Protein AF-A0A937VIY2-F1 (afdb_monomer)

Radius of gyration: 18.66 Å; Cα contacts (8 Å, |Δi|>4): 281; chains: 1; bounding box: 45×35×49 Å

Structure (mmCIF, N/CA/C/O backbone):
data_AF-A0A937VIY2-F1
#
_entry.id   AF-A0A937VIY2-F1
#
loop_
_atom_site.group_PDB
_atom_site.id
_atom_site.type_symbol
_atom_site.label_atom_id
_atom_site.label_alt_id
_atom_site.label_comp_id
_atom_site.label_asym_id
_atom_site.label_entity_id
_atom_site.label_seq_id
_atom_site.pdbx_PDB_ins_code
_atom_site.Cartn_x
_atom_site.Cartn_y
_atom_site.Cartn_z
_atom_site.occupancy
_atom_site.B_iso_or_equiv
_atom_site.auth_seq_id
_atom_site.auth_comp_id
_atom_site.auth_asym_id
_atom_site.auth_atom_id
_atom_site.pdbx_PDB_model_num
ATOM 1 N N . MET A 1 1 ? -5.097 -0.323 -3.235 1.00 79.31 1 MET A N 1
ATOM 2 C CA . MET A 1 1 ? -4.409 -1.634 -3.201 1.00 79.31 1 MET A CA 1
ATOM 3 C C . MET A 1 1 ? -5.292 -2.682 -2.515 1.00 79.31 1 MET A C 1
ATOM 5 O O . MET A 1 1 ? -5.047 -2.992 -1.357 1.00 79.31 1 MET A O 1
ATOM 9 N N . PRO A 1 2 ? -6.338 -3.208 -3.173 1.00 90.25 2 PRO A N 1
ATOM 10 C CA . PRO A 1 2 ? -7.219 -4.195 -2.539 1.00 90.25 2 PRO A CA 1
ATOM 11 C C . PRO A 1 2 ? -6.562 -5.571 -2.352 1.00 90.25 2 PRO A C 1
ATOM 13 O O . PRO A 1 2 ? -6.608 -6.122 -1.260 1.00 90.25 2 PRO A O 1
ATOM 16 N N . ALA A 1 3 ? -5.909 -6.107 -3.390 1.00 94.31 3 ALA A N 1
ATOM 17 C CA . ALA A 1 3 ? -5.419 -7.490 -3.393 1.00 94.31 3 ALA A CA 1
ATOM 18 C C . ALA A 1 3 ? -4.377 -7.810 -2.296 1.00 94.31 3 ALA A C 1
ATOM 20 O O . ALA A 1 3 ? -4.552 -8.818 -1.616 1.00 94.31 3 ALA A O 1
ATOM 21 N N . PRO A 1 4 ? -3.362 -6.964 -2.018 1.00 94.06 4 PRO A N 1
ATOM 22 C CA . PRO A 1 4 ? -2.421 -7.238 -0.926 1.00 94.06 4 PRO A CA 1
ATOM 23 C C . PRO A 1 4 ? -3.061 -7.190 0.467 1.00 94.06 4 PRO A C 1
ATOM 25 O O . PRO A 1 4 ? -2.662 -7.943 1.347 1.00 94.06 4 PRO A O 1
ATOM 28 N N . LEU A 1 5 ? -4.069 -6.332 0.671 1.00 95.06 5 LEU A N 1
ATOM 29 C CA . LEU A 1 5 ? -4.807 -6.277 1.938 1.00 95.06 5 LEU A CA 1
ATOM 30 C C . LEU A 1 5 ? -5.651 -7.539 2.147 1.00 95.06 5 LEU A C 1
ATOM 32 O O . LEU A 1 5 ? -5.706 -8.043 3.263 1.00 95.06 5 LEU A O 1
ATOM 36 N N . ARG A 1 6 ? -6.262 -8.071 1.079 1.00 95.25 6 ARG A N 1
ATOM 37 C CA . ARG A 1 6 ? -6.948 -9.373 1.114 1.00 95.25 6 ARG A CA 1
ATOM 38 C C . ARG A 1 6 ? -5.987 -10.489 1.485 1.00 95.25 6 ARG A C 1
ATOM 40 O O . ARG A 1 6 ? -6.233 -11.173 2.462 1.00 95.25 6 ARG A O 1
ATOM 47 N N . ALA A 1 7 ? -4.852 -10.584 0.791 1.00 94.88 7 ALA A N 1
ATOM 48 C CA . ALA A 1 7 ? -3.843 -11.602 1.071 1.00 94.88 7 ALA A CA 1
ATOM 49 C C . ALA A 1 7 ? -3.345 -11.556 2.527 1.00 94.88 7 ALA A C 1
ATOM 51 O O . ALA A 1 7 ? -3.158 -12.600 3.145 1.00 94.88 7 ALA A O 1
ATOM 52 N N . LEU A 1 8 ? -3.172 -10.355 3.091 1.00 94.12 8 LEU A N 1
ATOM 53 C CA . LEU A 1 8 ? -2.789 -10.185 4.494 1.00 94.12 8 LEU A CA 1
ATOM 54 C C . LEU A 1 8 ? -3.865 -10.707 5.462 1.00 94.12 8 LEU A C 1
ATOM 56 O O . LEU A 1 8 ? -3.535 -11.375 6.438 1.00 94.12 8 LEU A O 1
ATOM 60 N N . LEU A 1 9 ? -5.140 -10.409 5.196 1.00 94.75 9 LEU A N 1
ATOM 61 C CA . LEU A 1 9 ? -6.265 -10.868 6.017 1.00 94.75 9 LEU A CA 1
ATOM 62 C C . LEU A 1 9 ? -6.511 -12.374 5.866 1.00 94.75 9 LEU A C 1
ATOM 64 O O . LEU A 1 9 ? -6.720 -13.056 6.865 1.00 94.75 9 LEU A O 1
ATOM 68 N N . ASP A 1 10 ? -6.436 -12.891 4.639 1.00 94.69 10 ASP A N 1
ATOM 69 C CA . ASP A 1 10 ? -6.619 -14.309 4.314 1.00 94.69 10 ASP A CA 1
ATOM 70 C C . ASP A 1 10 ? -5.536 -15.182 4.968 1.00 94.69 10 ASP A C 1
ATOM 72 O O . ASP A 1 10 ? -5.812 -16.318 5.357 1.00 94.69 10 ASP A O 1
ATOM 76 N N . ALA A 1 11 ? -4.316 -14.656 5.131 1.00 93.19 11 ALA A N 1
ATOM 77 C CA . ALA A 1 11 ? -3.242 -15.348 5.841 1.00 93.19 11 ALA A CA 1
ATOM 78 C C . ALA A 1 11 ? -3.562 -15.559 7.333 1.00 93.19 11 ALA A C 1
ATOM 80 O O . ALA A 1 11 ? -3.148 -16.563 7.912 1.00 93.19 11 ALA A O 1
ATOM 81 N N . GLY A 1 12 ? -4.299 -14.635 7.964 1.00 91.44 12 GLY A N 1
ATOM 82 C CA . GLY A 1 12 ? -4.740 -14.757 9.359 1.00 91.44 12 GLY A CA 1
ATOM 83 C C . GLY A 1 12 ? -3.615 -14.752 10.404 1.00 91.44 12 GLY A C 1
ATOM 84 O O . GLY A 1 12 ? -3.829 -15.175 11.538 1.00 91.44 12 GLY A O 1
ATOM 85 N N . GLU A 1 13 ? -2.411 -14.305 10.039 1.00 91.88 13 GLU A N 1
ATOM 86 C CA . GLU A 1 13 ? -1.226 -14.344 10.907 1.00 91.88 13 GLU A CA 1
ATOM 87 C C . GLU A 1 13 ? -1.084 -13.095 11.794 1.00 91.88 13 GLU A C 1
ATOM 89 O O . GLU A 1 13 ? -0.423 -13.152 12.832 1.00 91.88 13 GLU A O 1
ATOM 94 N N . THR A 1 14 ? -1.709 -11.979 11.404 1.00 85.00 14 THR A N 1
ATOM 95 C CA . THR A 1 14 ? -1.604 -10.686 12.097 1.00 85.00 14 THR A CA 1
ATOM 96 C C . THR A 1 14 ? -2.948 -10.316 12.734 1.00 85.00 14 THR A C 1
ATOM 98 O O . THR A 1 14 ? -3.953 -10.251 12.021 1.00 85.00 14 THR A O 1
ATOM 101 N N . PRO A 1 15 ? -3.006 -10.038 14.051 1.00 85.38 15 PRO A N 1
ATOM 102 C CA . PRO A 1 15 ? -4.234 -9.595 14.703 1.00 85.38 15 PRO A CA 1
ATOM 103 C C . PRO A 1 15 ? -4.531 -8.140 14.313 1.00 85.38 15 PRO A C 1
ATOM 105 O O . PRO A 1 15 ? -3.934 -7.208 14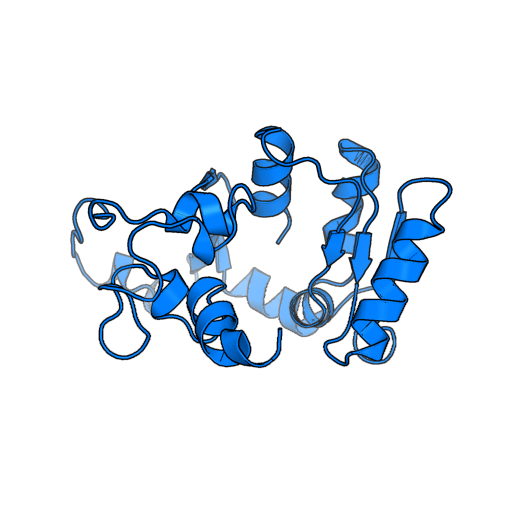.850 1.00 85.38 15 PRO A O 1
ATOM 108 N N . LEU A 1 16 ? -5.425 -7.947 13.342 1.00 90.81 16 LEU A N 1
ATOM 109 C CA . LEU A 1 16 ? -5.811 -6.634 12.825 1.00 90.81 16 LEU A CA 1
ATOM 110 C C . LEU A 1 16 ? -7.280 -6.342 13.135 1.00 90.81 16 LEU A C 1
ATOM 112 O O . LEU A 1 16 ? -8.172 -6.998 12.606 1.00 90.81 16 LEU A O 1
ATOM 116 N N . ASP A 1 17 ? -7.522 -5.303 13.933 1.00 91.50 17 ASP A N 1
ATOM 117 C CA . ASP A 1 17 ? -8.876 -4.825 14.248 1.00 91.50 17 ASP A CA 1
ATOM 118 C C . ASP A 1 17 ? -9.366 -3.730 13.278 1.00 91.50 17 ASP A C 1
ATOM 120 O O . ASP A 1 17 ? -10.552 -3.401 13.226 1.00 91.50 17 ASP A O 1
ATOM 124 N N . GLY A 1 18 ? -8.458 -3.144 12.493 1.00 95.88 18 GLY A N 1
ATOM 125 C CA . GLY A 1 18 ? -8.771 -2.059 11.569 1.00 95.88 18 GLY A CA 1
ATOM 126 C C . GLY A 1 18 ? -7.558 -1.564 10.789 1.00 95.88 18 GLY A C 1
ATOM 127 O O . GLY A 1 18 ? -6.414 -1.852 11.138 1.00 95.88 18 GLY A O 1
ATOM 128 N N . PHE A 1 19 ? -7.811 -0.785 9.737 1.00 97.44 19 PHE A N 1
ATOM 129 C CA . PHE A 1 19 ? -6.766 -0.224 8.878 1.00 97.44 19 PHE A CA 1
ATOM 130 C C . PHE A 1 19 ? -6.732 1.302 8.903 1.00 97.44 19 PHE A C 1
ATOM 132 O O . PHE A 1 19 ? -7.742 1.968 8.671 1.00 97.44 19 PHE A O 1
ATOM 139 N N . ILE A 1 20 ? -5.532 1.867 9.045 1.00 98.00 20 ILE A N 1
ATOM 140 C CA . ILE A 1 20 ? -5.263 3.221 8.553 1.00 98.00 20 ILE A CA 1
ATOM 141 C C . ILE A 1 20 ? -4.979 3.101 7.056 1.00 98.00 20 ILE A C 1
ATOM 143 O O . ILE A 1 20 ? -3.977 2.520 6.639 1.00 98.00 20 ILE A O 1
ATOM 147 N N . LEU A 1 21 ? -5.897 3.607 6.241 1.00 97.88 21 LEU A N 1
ATOM 148 C CA . LEU A 1 21 ? -5.850 3.465 4.793 1.00 97.88 21 LEU A CA 1
ATOM 149 C C . LEU A 1 21 ? -4.988 4.569 4.158 1.00 97.88 21 LEU A C 1
ATOM 151 O O . LEU A 1 21 ? -5.038 5.726 4.589 1.00 97.88 21 LEU A O 1
ATOM 155 N N . PRO A 1 22 ? -4.222 4.244 3.101 1.00 96.94 22 PRO A N 1
ATOM 156 C CA . PRO A 1 22 ? -3.228 5.145 2.528 1.00 96.94 22 PRO A CA 1
ATOM 157 C C . PRO A 1 22 ? -3.866 6.370 1.863 1.00 96.94 22 PRO A C 1
ATOM 159 O O . PRO A 1 22 ? -4.576 6.248 0.858 1.00 96.94 22 PRO A O 1
ATOM 162 N N . GLY A 1 23 ? -3.547 7.562 2.371 1.00 97.56 23 GLY A N 1
ATOM 163 C CA . GLY A 1 23 ? -4.071 8.833 1.868 1.00 97.56 23 GLY A CA 1
ATOM 164 C C . GLY A 1 23 ? -3.803 9.062 0.383 1.00 97.56 23 GLY A C 1
ATOM 165 O O . GLY A 1 23 ? -4.743 9.219 -0.391 1.00 97.56 23 GLY A O 1
ATOM 166 N N . HIS A 1 24 ? -2.538 9.029 -0.050 1.00 97.38 24 HIS A N 1
ATOM 167 C CA . HIS A 1 24 ? -2.177 9.304 -1.450 1.00 97.38 24 HIS A CA 1
ATOM 168 C C . HIS A 1 24 ? -2.746 8.290 -2.448 1.00 97.38 24 HIS A C 1
ATOM 170 O O . HIS A 1 24 ? -3.189 8.682 -3.524 1.00 97.38 24 HIS A O 1
ATOM 176 N N . VAL A 1 25 ? -2.813 7.004 -2.092 1.00 96.94 25 VAL A N 1
ATOM 177 C CA . VAL A 1 25 ? -3.497 6.006 -2.932 1.00 96.94 25 VAL A CA 1
ATOM 178 C C . VAL A 1 25 ? -4.982 6.355 -3.044 1.00 96.94 25 VAL A C 1
ATOM 180 O O . VAL A 1 25 ? -5.533 6.353 -4.142 1.00 96.94 25 VAL A O 1
ATOM 183 N N . SER A 1 26 ? -5.610 6.737 -1.930 1.00 97.69 26 SER A N 1
ATOM 184 C CA . SER A 1 26 ? -7.028 7.108 -1.882 1.00 97.69 26 SER A CA 1
ATOM 185 C C . SER A 1 26 ? -7.342 8.399 -2.641 1.00 97.69 26 SER A C 1
ATOM 187 O O . SER A 1 26 ? -8.449 8.531 -3.153 1.00 97.69 26 SER A O 1
ATOM 189 N N . VAL A 1 27 ? -6.390 9.327 -2.801 1.00 98.12 27 VAL A N 1
ATOM 190 C CA . VAL A 1 27 ? -6.554 10.488 -3.702 1.00 98.12 27 VAL A CA 1
ATOM 191 C C . VAL A 1 27 ? -6.838 10.021 -5.133 1.00 98.12 27 VAL A C 1
ATOM 193 O O . VAL A 1 27 ? -7.657 10.618 -5.832 1.00 98.12 27 VAL A O 1
ATOM 196 N N . ILE A 1 28 ? -6.206 8.926 -5.564 1.00 97.75 28 ILE A N 1
ATOM 197 C CA . ILE A 1 28 ? -6.398 8.357 -6.900 1.00 97.75 28 ILE A CA 1
ATOM 198 C C . ILE A 1 28 ? -7.632 7.457 -6.942 1.00 97.75 28 ILE A C 1
ATOM 200 O O . ILE A 1 28 ? -8.504 7.643 -7.792 1.00 97.75 28 ILE A O 1
ATOM 204 N N . THR A 1 29 ? -7.727 6.491 -6.029 1.00 96.31 29 THR A N 1
ATOM 205 C CA . THR A 1 29 ? -8.734 5.423 -6.097 1.00 96.31 29 THR A CA 1
ATOM 206 C C . THR A 1 29 ? -10.077 5.794 -5.479 1.00 96.31 29 THR A C 1
ATOM 208 O O . THR A 1 29 ? -11.082 5.164 -5.792 1.00 96.31 29 THR A O 1
ATOM 211 N N . GLY A 1 30 ? -10.102 6.796 -4.602 1.00 96.88 30 GLY A N 1
ATOM 212 C CA . GLY A 1 30 ? -11.209 7.050 -3.686 1.00 96.88 30 GLY A CA 1
ATOM 213 C C . GLY A 1 30 ? -11.242 6.051 -2.517 1.00 96.88 30 GLY A C 1
ATOM 214 O O . GLY A 1 30 ? -10.578 5.007 -2.571 1.00 96.88 30 GLY A O 1
ATOM 215 N N . PRO A 1 31 ? -12.012 6.356 -1.455 1.00 96.06 31 PRO A N 1
ATOM 216 C CA . PRO A 1 31 ? -12.208 5.469 -0.307 1.00 96.06 31 PRO A CA 1
ATOM 217 C C . PRO A 1 31 ? -12.992 4.197 -0.663 1.00 96.06 31 PRO A C 1
ATOM 219 O O . PRO A 1 31 ? -12.763 3.150 -0.065 1.00 96.06 31 PRO A O 1
ATOM 222 N N . GLU A 1 32 ? -13.875 4.253 -1.667 1.00 94.44 32 GLU A N 1
ATOM 223 C CA . GLU A 1 32 ? -14.723 3.120 -2.076 1.00 94.44 32 GLU A CA 1
ATOM 224 C C . GLU A 1 32 ? -13.918 1.896 -2.540 1.00 94.44 32 GLU A C 1
ATOM 226 O O . GLU A 1 32 ? -14.390 0.765 -2.440 1.00 94.44 32 GLU A O 1
ATOM 231 N N . ALA A 1 33 ? -12.668 2.095 -2.975 1.00 95.00 33 ALA A N 1
ATOM 232 C CA . ALA A 1 33 ? -11.754 1.009 -3.324 1.00 95.00 33 ALA A CA 1
ATOM 233 C C . ALA A 1 33 ? -11.465 0.050 -2.151 1.00 95.00 33 ALA A C 1
ATOM 235 O O . ALA A 1 33 ? -10.951 -1.047 -2.371 1.00 95.00 33 ALA A O 1
ATOM 236 N N . PHE A 1 34 ? -11.785 0.454 -0.919 1.00 97.19 34 PHE A N 1
ATOM 237 C CA . PHE A 1 34 ? -11.586 -0.323 0.302 1.00 97.19 34 PHE A CA 1
ATOM 238 C C . PHE A 1 34 ? -12.892 -0.853 0.911 1.00 97.19 34 PHE A C 1
ATOM 240 O O . PHE A 1 34 ? -12.846 -1.514 1.944 1.00 97.19 34 PHE A O 1
ATOM 247 N N . SER A 1 35 ? -14.050 -0.636 0.273 1.00 96.44 35 SER A N 1
ATOM 248 C CA . SER A 1 35 ? -15.364 -1.074 0.785 1.00 96.44 35 SER A CA 1
ATOM 249 C C . SER A 1 35 ? -15.495 -2.589 0.974 1.00 96.44 35 SER A C 1
ATOM 251 O O . SER A 1 35 ? -16.383 -3.045 1.690 1.00 96.44 35 SER A O 1
ATOM 253 N N . PHE A 1 36 ? -14.600 -3.374 0.372 1.00 97.06 36 PHE A N 1
ATOM 254 C CA . PHE A 1 36 ? -14.528 -4.815 0.590 1.00 97.06 36 PHE A CA 1
ATOM 255 C C . PHE A 1 36 ? -14.114 -5.197 2.019 1.00 97.06 36 PHE A C 1
ATOM 257 O O . PHE A 1 36 ? -14.499 -6.261 2.487 1.00 97.06 36 PHE A O 1
ATOM 264 N N . LEU A 1 37 ? -13.355 -4.350 2.727 1.00 97.44 37 LEU A N 1
ATOM 265 C CA . LEU A 1 37 ? -12.889 -4.648 4.086 1.00 97.44 37 LEU A CA 1
ATOM 266 C C . LEU A 1 37 ? -14.063 -4.889 5.052 1.00 97.44 37 LEU A C 1
ATOM 268 O O . LEU A 1 37 ? -14.132 -5.974 5.633 1.00 97.44 37 LEU A O 1
ATOM 272 N N . PRO A 1 38 ? -15.040 -3.970 5.191 1.00 97.44 38 PRO A N 1
ATOM 273 C CA . PRO A 1 38 ? -16.197 -4.236 6.037 1.00 97.44 38 PRO A CA 1
ATOM 274 C C . PRO A 1 38 ? -17.137 -5.283 5.428 1.00 97.44 38 PRO A C 1
ATOM 276 O O . PRO A 1 38 ? -17.704 -6.079 6.169 1.00 97.44 38 PRO A O 1
ATOM 279 N N . ALA A 1 39 ? -17.304 -5.300 4.100 1.00 97.25 39 ALA A N 1
ATOM 280 C CA . ALA A 1 39 ? -18.276 -6.168 3.437 1.00 97.25 39 ALA A CA 1
ATOM 281 C C . ALA A 1 39 ? -17.896 -7.656 3.471 1.00 97.25 39 ALA A C 1
ATOM 283 O O . ALA A 1 39 ? -18.778 -8.506 3.566 1.00 97.25 39 ALA A O 1
ATOM 284 N N . GLU A 1 40 ? -16.604 -7.965 3.378 1.00 97.12 40 GLU A N 1
ATOM 285 C CA . GLU A 1 40 ? -16.112 -9.336 3.216 1.00 97.12 40 GLU A CA 1
ATOM 286 C C . GLU A 1 40 ? -15.363 -9.838 4.451 1.00 97.12 40 GLU A C 1
ATOM 288 O O . GLU A 1 40 ? -15.453 -11.020 4.770 1.00 97.12 40 GLU A O 1
ATOM 293 N N . TYR A 1 41 ? -14.682 -8.947 5.181 1.00 96.38 41 TYR A N 1
ATOM 294 C CA . TYR A 1 41 ? -13.858 -9.318 6.337 1.00 96.38 41 TYR A CA 1
ATOM 295 C C . TYR A 1 41 ? -14.398 -8.804 7.672 1.00 96.38 41 TYR A C 1
ATOM 297 O O . TYR A 1 41 ? -13.906 -9.205 8.722 1.00 96.38 41 TYR A O 1
ATOM 305 N N . GLY A 1 42 ? -15.393 -7.911 7.664 1.00 96.31 42 GLY A N 1
ATOM 306 C CA . GLY A 1 42 ? -15.867 -7.271 8.891 1.00 96.31 42 GLY A CA 1
ATOM 307 C C . GLY A 1 42 ? -14.796 -6.407 9.564 1.00 96.31 42 GLY A C 1
ATOM 308 O O . GLY A 1 42 ? -14.809 -6.271 10.784 1.00 96.31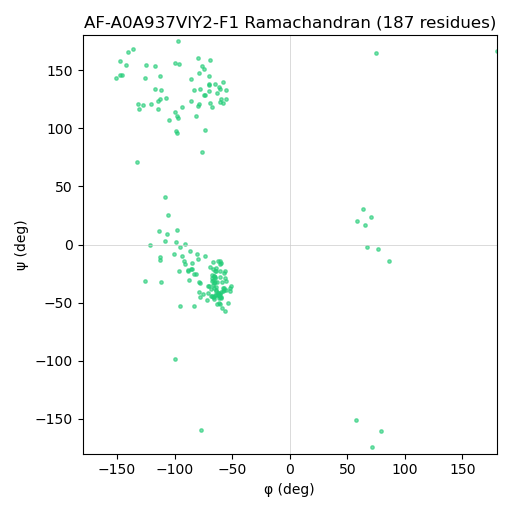 42 GLY A O 1
ATOM 309 N N . VAL A 1 43 ? -13.878 -5.823 8.786 1.00 96.69 43 VAL A N 1
ATOM 310 C CA . VAL A 1 43 ? -12.795 -4.964 9.292 1.00 96.69 43 VAL A CA 1
ATOM 311 C C . VAL A 1 43 ? -13.013 -3.517 8.851 1.00 96.69 43 VAL A C 1
ATOM 313 O O . VAL A 1 43 ? -13.330 -3.241 7.693 1.00 96.69 43 VAL A O 1
ATOM 316 N N . GLY A 1 44 ? -12.878 -2.584 9.794 1.00 97.62 44 GLY A N 1
ATOM 317 C CA . GLY A 1 44 ? -13.020 -1.150 9.549 1.00 97.62 44 GLY A CA 1
ATOM 318 C C . GLY A 1 44 ? -11.768 -0.523 8.936 1.00 97.62 44 GLY A C 1
ATOM 319 O O . GLY A 1 44 ? -10.663 -1.060 9.028 1.00 97.62 44 GLY A O 1
ATOM 320 N N . GLY A 1 45 ? -11.923 0.649 8.327 1.00 97.94 45 GLY A N 1
ATOM 321 C CA . GLY A 1 45 ? -10.802 1.392 7.764 1.00 97.94 45 GLY A CA 1
ATOM 322 C C . GLY A 1 45 ? -11.033 2.896 7.767 1.00 97.94 45 GLY A C 1
ATOM 323 O O . GLY A 1 45 ? -12.140 3.364 7.513 1.00 97.94 45 GLY A O 1
ATOM 324 N N . VAL A 1 46 ? -9.984 3.674 8.014 1.00 98.50 46 VAL A N 1
ATOM 325 C CA . VAL A 1 46 ? -10.048 5.139 7.937 1.00 98.50 46 VAL A CA 1
ATOM 326 C C . VAL A 1 46 ? -8.941 5.644 7.029 1.00 98.50 46 VAL A C 1
ATOM 328 O O . VAL A 1 46 ? -7.763 5.416 7.293 1.00 98.50 46 VAL A O 1
ATOM 331 N N . VAL A 1 47 ? -9.310 6.338 5.954 1.00 98.44 47 VAL A N 1
ATOM 332 C CA . VAL A 1 47 ? -8.348 7.029 5.085 1.00 98.44 47 VAL A CA 1
ATOM 333 C C . VAL A 1 47 ? -7.761 8.210 5.842 1.00 98.44 47 VAL A C 1
ATOM 335 O O . VAL A 1 47 ? -8.504 9.101 6.253 1.00 98.44 47 VAL A O 1
ATOM 338 N N . ALA A 1 48 ? -6.440 8.234 5.992 1.00 98.50 48 ALA A N 1
ATOM 339 C CA . ALA A 1 48 ? -5.733 9.275 6.730 1.00 98.50 48 ALA A CA 1
ATOM 340 C C . ALA A 1 48 ? -4.783 10.075 5.834 1.00 98.50 48 ALA A C 1
ATOM 342 O O . ALA A 1 48 ? -4.297 9.585 4.811 1.00 98.50 48 ALA A O 1
ATOM 343 N N . GLY A 1 49 ? -4.527 11.319 6.236 1.00 98.06 49 GLY A N 1
ATOM 344 C CA . GLY A 1 49 ? -3.379 12.083 5.760 1.00 98.06 49 GLY A CA 1
ATOM 345 C C . GLY A 1 49 ? -2.088 11.640 6.453 1.00 98.06 49 GLY A C 1
ATOM 346 O O . GLY A 1 49 ? -2.002 10.535 6.985 1.00 98.06 49 GLY A O 1
ATOM 347 N N . PHE A 1 50 ? -1.076 12.502 6.427 1.00 97.25 50 PHE A N 1
ATOM 348 C CA . PHE A 1 50 ? 0.274 12.185 6.909 1.00 97.25 50 PHE A CA 1
ATOM 349 C C . PHE A 1 50 ? 0.751 13.122 8.021 1.00 97.25 50 PHE A C 1
ATOM 351 O O . PHE A 1 50 ? 1.859 12.948 8.526 1.00 97.25 50 PHE A O 1
ATOM 358 N N . GLU A 1 51 ? -0.068 14.101 8.416 1.00 97.75 51 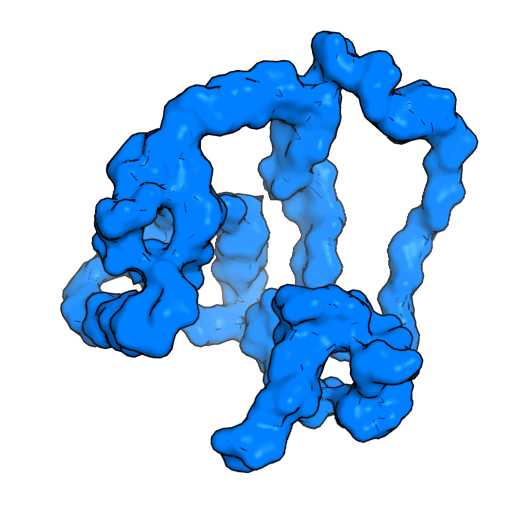GLU A N 1
ATOM 359 C CA . GLU A 1 51 ? 0.226 14.912 9.593 1.00 97.75 51 GLU A CA 1
ATOM 360 C C . GLU A 1 51 ? -0.035 14.089 10.864 1.00 97.75 51 GLU A C 1
ATOM 362 O O . GLU A 1 51 ? -0.923 13.228 10.863 1.00 97.75 51 GLU A O 1
ATOM 367 N N . PRO A 1 52 ? 0.671 14.357 11.978 1.00 96.75 52 PRO A N 1
ATOM 368 C CA . PRO A 1 52 ? 0.443 13.647 13.238 1.00 96.75 52 PRO A CA 1
ATOM 369 C C . PRO A 1 52 ? -1.032 13.642 13.670 1.00 96.75 52 PRO A C 1
ATOM 371 O O . PRO A 1 52 ? -1.555 12.607 14.084 1.00 96.75 52 PRO A O 1
ATOM 374 N N . ASP A 1 53 ? -1.726 14.769 13.491 1.00 97.75 53 ASP A N 1
ATOM 375 C CA . ASP A 1 53 ? -3.148 14.910 13.819 1.00 97.75 53 ASP A CA 1
ATOM 376 C C . ASP A 1 53 ? -4.054 14.048 12.926 1.00 97.75 53 ASP A C 1
ATOM 378 O O . ASP A 1 53 ? -5.087 13.565 13.391 1.00 97.75 53 ASP A O 1
ATOM 382 N N . ASP A 1 54 ? -3.670 13.798 11.668 1.00 98.19 54 ASP A N 1
ATOM 383 C CA . ASP A 1 54 ? -4.428 12.907 10.784 1.00 98.19 54 ASP A CA 1
ATOM 384 C C . ASP A 1 54 ? -4.362 11.463 11.274 1.00 98.19 54 ASP A C 1
ATOM 386 O O . ASP A 1 54 ? -5.377 10.765 11.302 1.00 98.19 54 ASP A O 1
ATOM 390 N N . VAL A 1 55 ? -3.165 11.017 11.664 1.00 98.06 55 VAL A N 1
ATOM 391 C CA . VAL A 1 55 ? -2.931 9.654 12.155 1.00 98.06 55 VAL A CA 1
ATOM 392 C C . VAL A 1 55 ? -3.665 9.443 13.478 1.00 98.06 55 VAL A C 1
ATOM 394 O O . VAL A 1 55 ? -4.394 8.462 13.632 1.00 98.06 55 VAL A O 1
ATOM 397 N N . LEU A 1 56 ? -3.543 10.391 14.413 1.00 98.25 56 LEU A N 1
ATOM 398 C CA . LEU A 1 56 ? -4.264 10.351 15.689 1.00 98.25 56 LEU A CA 1
ATOM 399 C C . LEU A 1 56 ? -5.784 10.391 15.486 1.00 98.25 56 LEU A C 1
ATOM 401 O O . LEU A 1 56 ? -6.515 9.637 16.133 1.00 98.25 56 LEU A O 1
ATOM 405 N N . GLY A 1 57 ? -6.265 11.233 14.570 1.00 98.25 57 GLY A N 1
ATOM 406 C CA . GLY A 1 57 ? -7.678 11.315 14.211 1.00 98.25 57 GLY A CA 1
ATOM 407 C C . GLY A 1 57 ? -8.211 10.005 13.631 1.00 98.25 57 GLY A C 1
ATOM 408 O O . GLY A 1 57 ? -9.285 9.556 14.033 1.00 98.25 57 GLY A O 1
ATOM 409 N N . ALA A 1 58 ? -7.449 9.357 12.747 1.00 98.31 58 ALA A N 1
ATOM 410 C CA . ALA A 1 58 ? -7.818 8.074 12.156 1.00 98.31 58 ALA A CA 1
ATOM 411 C C . ALA A 1 58 ? -7.877 6.946 13.193 1.00 98.31 58 ALA A C 1
ATOM 413 O O . ALA A 1 58 ? -8.845 6.186 13.210 1.00 98.31 58 ALA A O 1
ATOM 414 N N . LEU A 1 59 ? -6.901 6.877 14.103 1.00 97.94 59 LEU A N 1
ATOM 415 C CA . LEU A 1 59 ? -6.914 5.929 15.222 1.00 97.94 59 LEU A CA 1
ATOM 416 C C . LEU A 1 59 ? -8.133 6.136 16.127 1.00 97.94 59 LEU A C 1
ATOM 418 O O . LEU A 1 59 ? -8.811 5.175 16.488 1.00 97.94 59 LEU A O 1
ATOM 422 N N . LEU A 1 60 ? -8.440 7.389 16.472 1.00 98.19 60 LEU A N 1
ATOM 423 C CA . LEU A 1 60 ? -9.602 7.717 17.296 1.00 98.19 60 LEU A CA 1
ATOM 424 C C . LEU A 1 60 ? -10.921 7.361 16.600 1.00 98.19 60 LEU A C 1
ATOM 426 O O . LEU A 1 60 ? -11.847 6.891 17.262 1.00 98.19 60 LEU A O 1
ATOM 430 N N . ALA A 1 61 ? -11.021 7.602 15.292 1.00 98.00 61 ALA A N 1
ATOM 431 C CA . ALA A 1 61 ? -12.186 7.230 14.498 1.00 98.00 61 ALA A CA 1
ATOM 432 C C . ALA A 1 61 ? -12.367 5.705 14.478 1.00 98.00 61 ALA A C 1
ATOM 434 O O . ALA A 1 61 ? -13.430 5.235 14.881 1.00 98.00 61 ALA A O 1
ATOM 435 N N . LEU A 1 62 ? -11.311 4.944 14.154 1.00 97.62 62 LEU A N 1
ATOM 436 C CA . LEU A 1 62 ? -11.312 3.475 14.201 1.00 97.62 62 LEU A CA 1
ATOM 437 C C . LEU A 1 62 ? -11.765 2.951 15.568 1.00 97.62 62 LEU A C 1
ATOM 439 O O . LEU A 1 62 ? -12.700 2.160 15.645 1.00 97.62 62 LEU A O 1
ATOM 443 N N . ALA A 1 63 ? -11.177 3.452 16.657 1.00 96.94 63 ALA A N 1
ATOM 444 C CA . ALA A 1 63 ? -11.512 3.025 18.017 1.00 96.94 63 ALA A CA 1
ATOM 445 C C . ALA A 1 63 ? -12.963 3.343 18.432 1.00 96.94 63 ALA A C 1
ATOM 447 O O . ALA A 1 63 ? -13.483 2.755 19.381 1.00 96.94 63 ALA A O 1
ATOM 448 N N . ARG A 1 64 ? -13.624 4.293 17.759 1.00 97.38 64 ARG A N 1
ATOM 449 C CA . ARG A 1 64 ? -15.021 4.680 18.019 1.00 97.38 64 ARG A CA 1
ATOM 450 C C . ARG A 1 64 ? -16.027 3.951 17.134 1.00 97.38 64 ARG A C 1
ATOM 452 O O . ARG A 1 64 ? -17.230 4.075 17.395 1.00 97.38 64 ARG A O 1
ATOM 459 N N . GLN A 1 65 ? -15.579 3.228 16.109 1.00 96.81 65 GLN A N 1
ATOM 460 C CA . GLN A 1 65 ? -16.479 2.491 15.231 1.00 96.81 65 GLN A CA 1
ATOM 461 C C . GLN A 1 65 ? -17.261 1.449 16.037 1.00 96.81 65 GLN A C 1
ATOM 463 O O . GLN A 1 65 ? -16.701 0.586 16.704 1.00 96.81 65 GLN A O 1
ATOM 468 N N . LYS A 1 66 ? -18.594 1.539 15.980 1.00 95.44 66 LYS A N 1
ATOM 469 C CA . LYS A 1 66 ? -19.496 0.534 16.575 1.00 95.44 66 LYS A CA 1
ATOM 470 C C . LYS A 1 66 ? -19.747 -0.648 15.641 1.00 95.44 66 LYS A C 1
ATOM 472 O O . LYS A 1 66 ? -20.193 -1.698 16.091 1.00 95.44 66 LYS A O 1
ATOM 477 N N . ALA A 1 67 ? -19.522 -0.435 14.350 1.00 96.62 67 ALA A N 1
ATOM 478 C CA . ALA A 1 67 ? -19.589 -1.427 13.296 1.00 96.62 67 ALA A CA 1
ATOM 479 C C . ALA A 1 67 ? -18.510 -1.086 12.252 1.00 96.62 67 ALA A C 1
ATOM 481 O O . ALA A 1 67 ? -18.266 0.106 12.037 1.00 96.62 67 ALA A O 1
ATOM 482 N N . PRO A 1 68 ? -17.893 -2.092 11.608 1.00 97.50 68 PRO A N 1
ATOM 483 C CA . PRO A 1 68 ? -16.874 -1.886 10.584 1.00 97.50 68 PRO A CA 1
ATOM 484 C C . PRO A 1 68 ? -17.369 -0.986 9.449 1.00 97.50 68 PRO A C 1
ATOM 486 O O . PRO A 1 68 ? -18.396 -1.266 8.828 1.00 97.50 68 PRO A O 1
ATOM 489 N N . ALA A 1 69 ? -16.634 0.085 9.159 1.00 97.75 69 ALA A N 1
ATOM 490 C CA . ALA A 1 69 ? -16.943 0.995 8.060 1.00 97.75 69 ALA A CA 1
ATOM 491 C C . ALA A 1 69 ? -15.672 1.594 7.453 1.00 97.75 69 ALA A C 1
ATOM 493 O O . ALA A 1 69 ? -14.632 1.659 8.112 1.00 97.75 69 ALA A O 1
ATOM 494 N N . ILE A 1 70 ? -15.778 2.063 6.204 1.00 98.06 70 ILE A N 1
ATOM 495 C CA . ILE A 1 70 ? -14.750 2.901 5.583 1.00 98.06 70 ILE A CA 1
ATOM 496 C C . ILE A 1 70 ? -15.102 4.369 5.791 1.00 98.06 70 ILE A C 1
ATOM 498 O O . ILE A 1 70 ? -16.121 4.842 5.287 1.00 98.06 70 ILE A O 1
ATOM 502 N N . GLU A 1 71 ? -14.243 5.100 6.493 1.00 97.94 71 GLU A N 1
ATOM 503 C CA . GLU A 1 71 ? -14.383 6.542 6.694 1.00 97.94 71 GLU A CA 1
ATOM 504 C C . GLU A 1 71 ? -13.270 7.308 5.976 1.00 97.94 71 GLU A C 1
ATOM 506 O O . GLU A 1 71 ? -12.122 6.867 5.890 1.00 97.94 71 GLU A O 1
ATOM 511 N N . ASN A 1 72 ? -13.601 8.491 5.462 1.00 97.94 72 ASN A N 1
ATOM 512 C CA . ASN A 1 72 ? -12.622 9.388 4.865 1.00 97.94 72 ASN A CA 1
ATOM 513 C C . ASN A 1 72 ? -12.209 10.457 5.883 1.00 97.94 72 ASN A C 1
ATOM 515 O O . ASN A 1 72 ? -12.884 11.473 6.017 1.00 97.94 72 ASN A O 1
ATOM 519 N N . GLY A 1 73 ? -11.096 10.239 6.583 1.00 97.62 73 GLY A N 1
ATOM 520 C CA . GLY A 1 73 ? -10.488 11.226 7.480 1.00 97.62 73 GLY A CA 1
ATOM 521 C C . GLY A 1 73 ? -9.653 12.286 6.750 1.00 97.62 73 GLY A C 1
ATOM 522 O O . GLY A 1 73 ? -9.321 13.314 7.334 1.00 97.62 73 GLY A O 1
ATOM 523 N N . TYR A 1 74 ? -9.351 12.090 5.459 1.0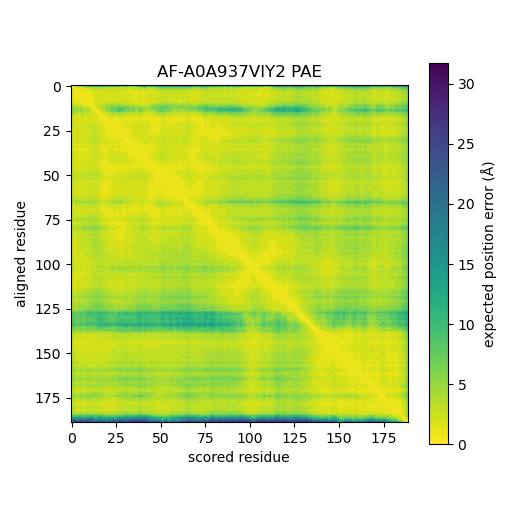0 98.00 74 TYR A N 1
ATOM 524 C CA . TYR A 1 74 ? -8.496 12.974 4.660 1.00 98.00 74 TYR A CA 1
ATOM 525 C C . TYR A 1 74 ? -9.281 13.784 3.611 1.00 98.00 74 TYR A C 1
ATOM 527 O O . TYR A 1 74 ? -8.839 13.990 2.478 1.00 98.00 74 TYR A O 1
ATOM 535 N N . VAL A 1 75 ? -10.456 14.290 4.000 1.00 96.81 75 VAL A N 1
ATOM 536 C CA . VAL A 1 75 ? -11.424 14.978 3.115 1.00 96.81 75 VAL A CA 1
ATOM 537 C C . VAL A 1 75 ? -10.870 16.189 2.363 1.00 96.81 75 VAL A C 1
ATOM 539 O O . VAL A 1 75 ? -11.396 16.557 1.318 1.00 96.81 75 VAL A O 1
ATOM 542 N N . ARG A 1 76 ? -9.799 16.810 2.871 1.00 97.06 76 ARG A N 1
ATOM 543 C CA . ARG A 1 76 ? -9.142 17.949 2.213 1.00 97.06 76 ARG A CA 1
ATOM 544 C C . ARG A 1 76 ? -8.407 17.573 0.922 1.00 97.06 76 ARG A C 1
ATOM 546 O O . ARG A 1 76 ? -8.128 18.459 0.123 1.00 97.06 76 ARG A O 1
ATOM 553 N N . ALA A 1 77 ? -8.091 16.292 0.728 1.00 97.62 77 ALA A N 1
ATOM 554 C CA . ALA A 1 77 ? -7.380 15.793 -0.450 1.00 97.62 77 ALA A CA 1
ATOM 555 C C . ALA A 1 77 ? -8.128 14.661 -1.172 1.00 97.62 77 ALA A C 1
ATOM 557 O O . ALA A 1 77 ? -8.021 14.527 -2.390 1.00 97.62 77 ALA A O 1
ATOM 558 N N . VAL A 1 78 ? -8.884 13.840 -0.440 1.00 98.19 78 VAL A N 1
ATOM 559 C CA . VAL A 1 78 ? -9.528 12.640 -0.981 1.0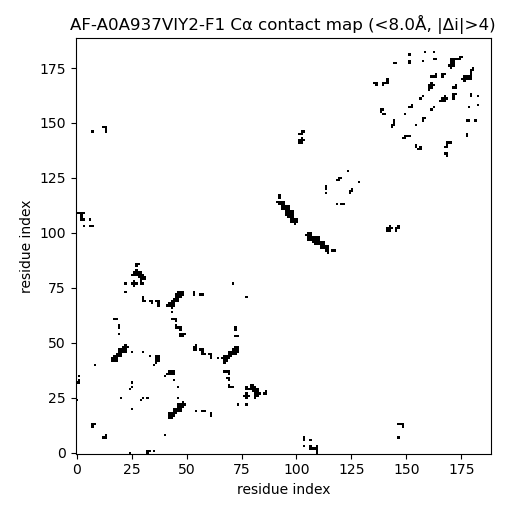0 98.19 78 VAL A CA 1
ATOM 560 C C . VAL A 1 78 ? -10.984 12.927 -1.330 1.00 98.19 78 VAL A C 1
ATOM 562 O O . VAL A 1 78 ? -11.829 13.091 -0.450 1.00 98.19 78 VAL A O 1
ATOM 565 N N . HIS A 1 79 ? -11.282 12.936 -2.628 1.00 97.06 79 HIS A N 1
ATOM 566 C CA . HIS A 1 79 ? -12.647 13.025 -3.144 1.00 97.06 79 HIS A CA 1
ATOM 567 C C . HIS A 1 79 ? -13.360 11.655 -3.054 1.00 97.06 79 HIS A C 1
ATOM 569 O O . HIS A 1 79 ? -12.695 10.632 -3.242 1.00 97.06 79 HIS A O 1
ATOM 575 N N . PRO A 1 80 ? -14.694 11.587 -2.840 1.00 93.19 80 PRO A N 1
ATOM 576 C CA . PRO A 1 80 ? -15.431 10.316 -2.746 1.00 93.19 80 PRO A CA 1
ATOM 577 C C . PRO A 1 80 ? -15.195 9.348 -3.913 1.00 93.19 80 PRO A C 1
ATOM 579 O O . PRO A 1 80 ? -15.043 8.150 -3.711 1.00 93.19 80 PRO A O 1
ATOM 582 N N . HIS A 1 81 ? -15.075 9.879 -5.130 1.00 93.69 81 HIS A N 1
ATOM 583 C CA . HIS A 1 81 ? -14.823 9.084 -6.340 1.00 93.69 81 HIS A CA 1
ATOM 584 C C . HIS A 1 81 ? -13.343 9.046 -6.764 1.00 93.69 81 HIS A C 1
ATOM 586 O O . HIS A 1 81 ? -13.036 8.655 -7.896 1.00 93.69 81 HIS A O 1
ATOM 592 N N . GLY A 1 82 ? -12.429 9.496 -5.898 1.00 96.19 82 GLY A N 1
ATOM 593 C CA . GLY A 1 82 ? -11.011 9.645 -6.220 1.00 96.19 82 GLY A CA 1
ATOM 594 C C . GLY A 1 82 ? -10.773 10.567 -7.417 1.00 96.19 82 GLY A C 1
ATOM 595 O O . GLY A 1 82 ? -11.572 11.461 -7.714 1.00 96.19 82 GLY A O 1
ATOM 596 N N . ASN A 1 83 ? -9.687 10.313 -8.143 1.00 98.12 83 ASN A N 1
ATOM 597 C CA . ASN A 1 83 ? -9.340 11.027 -9.363 1.00 98.12 83 ASN A CA 1
ATOM 598 C C . ASN A 1 83 ? -9.772 10.216 -10.591 1.00 98.12 83 ASN A C 1
ATOM 600 O O . ASN A 1 83 ? -9.072 9.311 -11.044 1.00 98.12 83 ASN A O 1
ATOM 604 N N . VAL A 1 84 ? -10.940 10.554 -11.139 1.00 96.94 84 VAL A N 1
ATOM 605 C CA . VAL A 1 84 ? -11.532 9.856 -12.293 1.00 96.94 84 VAL A CA 1
ATOM 606 C C . VAL A 1 84 ? -10.618 9.900 -13.520 1.00 96.94 84 VAL A C 1
ATOM 608 O O . VAL A 1 84 ? -10.462 8.886 -14.192 1.00 96.94 84 VAL A O 1
ATOM 611 N N . VAL A 1 85 ? -9.975 11.041 -13.787 1.00 98.19 85 VAL A N 1
ATOM 612 C CA . VAL A 1 85 ? -9.093 11.208 -14.954 1.00 98.19 85 VAL A CA 1
ATOM 613 C C . VAL A 1 85 ? -7.860 10.315 -14.831 1.00 98.19 85 VAL A C 1
ATOM 615 O O . VAL A 1 85 ? -7.509 9.614 -15.774 1.00 98.19 85 VAL A O 1
ATOM 618 N N . ALA A 1 86 ? -7.228 10.288 -13.655 1.00 97.69 86 ALA A N 1
ATOM 619 C CA . ALA A 1 86 ? -6.079 9.419 -13.414 1.00 97.69 86 ALA A CA 1
ATOM 620 C C . ALA A 1 86 ? -6.451 7.937 -13.565 1.00 97.69 86 ALA A C 1
ATOM 622 O O . ALA A 1 86 ? -5.706 7.189 -14.191 1.00 97.69 86 ALA A O 1
ATOM 623 N N . ARG A 1 87 ? -7.618 7.521 -13.052 1.00 96.25 87 ARG A N 1
ATOM 624 C CA . ARG A 1 87 ? -8.110 6.144 -13.216 1.00 96.25 87 ARG A CA 1
ATOM 625 C C . ARG A 1 87 ? -8.333 5.777 -14.679 1.00 96.25 87 ARG A C 1
ATOM 627 O O . ARG A 1 87 ? -7.823 4.755 -15.107 1.00 96.25 87 ARG A O 1
ATOM 634 N N . GLN A 1 88 ? -8.972 6.645 -15.462 1.00 97.75 88 GLN A N 1
ATOM 635 C CA . GLN A 1 88 ? -9.158 6.416 -16.901 1.00 97.75 88 GLN A CA 1
ATOM 636 C C . GLN A 1 88 ? -7.829 6.241 -17.647 1.00 97.75 88 GLN A C 1
ATOM 638 O O . GLN A 1 88 ? -7.724 5.383 -18.519 1.00 97.75 88 GLN A O 1
ATOM 643 N N . ILE A 1 89 ? -6.805 7.026 -17.294 1.00 98.00 89 ILE A N 1
ATOM 644 C CA . ILE A 1 89 ? -5.465 6.882 -17.878 1.00 98.00 89 ILE A CA 1
ATOM 645 C C . ILE A 1 89 ? -4.834 5.551 -17.455 1.00 98.00 89 ILE A C 1
ATOM 647 O O . ILE A 1 89 ? -4.279 4.851 -18.299 1.00 98.00 89 ILE A O 1
ATOM 651 N N . MET A 1 90 ? -4.924 5.177 -16.174 1.00 96.94 90 MET A N 1
ATOM 652 C CA . MET A 1 90 ? -4.411 3.886 -15.704 1.00 96.94 90 MET A CA 1
ATOM 653 C C . MET A 1 90 ? -5.094 2.717 -16.422 1.00 96.94 90 MET A C 1
ATOM 655 O O . MET A 1 90 ? -4.393 1.842 -16.914 1.00 96.94 90 MET A O 1
ATOM 659 N N . ASP A 1 91 ? -6.421 2.747 -16.554 1.00 96.38 91 ASP A N 1
ATOM 660 C CA . ASP A 1 91 ? -7.211 1.702 -17.221 1.00 96.38 91 ASP A CA 1
ATOM 661 C C . ASP A 1 91 ? -6.910 1.612 -18.730 1.00 96.38 91 ASP A C 1
ATOM 663 O O . ASP A 1 91 ? -7.057 0.558 -19.345 1.00 96.38 91 ASP A O 1
ATOM 667 N N . GLN A 1 92 ? -6.480 2.716 -19.348 1.00 98.00 92 GLN A N 1
ATOM 668 C CA . GLN A 1 92 ? -6.044 2.734 -20.744 1.00 98.00 92 GLN A CA 1
ATOM 669 C C . GLN A 1 92 ? -4.646 2.114 -20.915 1.00 98.00 92 GLN A C 1
ATOM 671 O O . GLN A 1 92 ? -4.389 1.392 -21.886 1.00 98.00 92 GLN A O 1
ATOM 676 N N . VAL A 1 93 ? -3.723 2.445 -20.010 1.00 98.25 93 VAL A N 1
ATOM 677 C CA . VAL A 1 93 ? -2.297 2.108 -20.139 1.00 98.25 93 VAL A CA 1
ATOM 678 C C . VAL A 1 93 ? -1.978 0.728 -19.576 1.00 98.25 93 VAL A C 1
ATOM 680 O O . VAL A 1 93 ? -1.077 0.070 -20.092 1.00 98.25 93 VAL A O 1
ATOM 683 N N . PHE A 1 94 ? -2.706 0.271 -18.560 1.00 98.00 94 PHE A N 1
ATOM 684 C CA . PHE A 1 94 ? -2.387 -0.943 -17.819 1.00 98.00 94 PHE A CA 1
ATOM 685 C C . PHE A 1 94 ? -3.542 -1.942 -17.794 1.00 98.00 94 PHE A C 1
ATOM 687 O O . PHE A 1 94 ? -4.713 -1.579 -17.872 1.00 98.00 94 PHE A O 1
ATOM 694 N N . VAL A 1 95 ? -3.196 -3.216 -17.630 1.00 97.25 95 VAL A N 1
ATOM 695 C CA . VAL A 1 95 ? -4.130 -4.308 -17.343 1.00 97.25 95 VAL A CA 1
ATOM 696 C C . VAL A 1 95 ? -3.680 -5.047 -16.079 1.00 97.25 95 VAL A C 1
ATOM 698 O O . VAL A 1 95 ? -2.473 -5.190 -15.865 1.00 97.25 95 VAL A O 1
ATOM 701 N N . PRO A 1 96 ? -4.609 -5.515 -15.224 1.00 96.50 96 PRO A N 1
ATOM 702 C CA . PRO A 1 96 ? -4.248 -6.323 -14.066 1.00 96.50 96 PRO A CA 1
ATOM 703 C C . PRO A 1 96 ? -3.497 -7.592 -14.472 1.00 96.50 96 PRO A C 1
ATOM 705 O O . PRO A 1 96 ? -3.865 -8.251 -15.446 1.00 96.50 96 PRO A O 1
ATOM 708 N N . CYS A 1 97 ? -2.478 -7.950 -13.699 1.00 96.31 97 CYS A N 1
ATOM 709 C CA . CYS A 1 97 ? -1.743 -9.201 -13.845 1.00 96.31 97 CYS A CA 1
ATOM 710 C C . CYS A 1 97 ? -1.402 -9.786 -12.474 1.00 96.31 97 CYS A C 1
ATOM 712 O O . CYS A 1 97 ? -1.487 -9.107 -11.445 1.00 96.31 97 CYS A O 1
ATOM 714 N N . ASP A 1 98 ? -0.994 -11.047 -12.458 1.00 96.62 98 ASP A N 1
ATOM 715 C CA . ASP A 1 98 ? -0.453 -11.663 -11.253 1.00 96.62 98 ASP A CA 1
ATOM 716 C C . ASP A 1 98 ? 0.914 -11.043 -10.954 1.00 96.62 98 ASP A C 1
ATOM 718 O O . ASP A 1 98 ? 1.647 -10.633 -11.861 1.00 96.62 98 ASP A O 1
ATOM 722 N N . ALA A 1 99 ? 1.231 -10.884 -9.673 1.00 95.25 99 ALA A N 1
ATOM 723 C CA . ALA A 1 99 ? 2.505 -10.314 -9.264 1.00 95.25 99 ALA A CA 1
ATOM 724 C C . ALA A 1 99 ? 2.988 -10.915 -7.952 1.00 95.25 99 ALA A C 1
ATOM 726 O O . ALA A 1 99 ? 2.202 -11.204 -7.048 1.00 95.25 99 ALA A O 1
ATOM 727 N N . HIS A 1 100 ? 4.307 -11.053 -7.843 1.00 93.44 100 HIS A N 1
ATOM 728 C CA . HIS A 1 100 ? 4.966 -11.530 -6.640 1.00 93.44 100 HIS A CA 1
ATOM 729 C C . HIS A 1 100 ? 5.234 -10.381 -5.659 1.00 93.44 100 HIS A C 1
ATOM 731 O O . HIS A 1 100 ? 5.931 -9.414 -5.970 1.00 93.44 100 HIS A O 1
ATOM 737 N N . TRP A 1 101 ? 4.727 -10.520 -4.438 1.00 92.88 101 TRP A N 1
ATOM 738 C CA . TRP A 1 101 ? 4.902 -9.589 -3.331 1.00 92.88 101 TRP A CA 1
ATOM 739 C C . TRP A 1 101 ? 5.848 -10.187 -2.294 1.00 92.88 101 TRP A C 1
ATOM 741 O O . TRP A 1 101 ? 5.638 -11.285 -1.776 1.00 92.88 101 TRP A O 1
ATOM 751 N N . ARG A 1 102 ? 6.908 -9.451 -1.946 1.00 90.38 102 ARG A N 1
ATOM 752 C CA . ARG A 1 102 ? 7.883 -9.906 -0.946 1.00 90.38 102 ARG A CA 1
ATOM 753 C C . ARG A 1 102 ? 7.187 -10.190 0.387 1.00 90.38 102 ARG A C 1
ATOM 755 O O . ARG A 1 102 ? 6.594 -9.296 0.979 1.00 90.38 102 ARG A O 1
ATOM 762 N N . GLY A 1 103 ? 7.310 -11.425 0.867 1.00 89.31 103 GLY A N 1
ATOM 763 C CA . GLY A 1 103 ? 6.698 -11.879 2.118 1.00 89.31 103 GLY A CA 1
ATOM 764 C C . GLY A 1 103 ? 5.255 -12.370 1.995 1.00 89.31 103 GLY A C 1
ATOM 765 O O . GLY A 1 103 ? 4.804 -13.034 2.917 1.00 89.31 103 GLY A O 1
ATOM 766 N N . LEU A 1 104 ? 4.566 -12.101 0.882 1.00 90.81 104 LEU A N 1
ATOM 767 C CA . LEU A 1 104 ? 3.192 -12.559 0.628 1.00 90.81 104 LEU A CA 1
ATOM 768 C C . LEU A 1 104 ? 3.099 -13.581 -0.519 1.00 90.81 104 LEU A C 1
ATOM 770 O O . LEU A 1 104 ? 2.079 -14.245 -0.656 1.00 90.81 104 LEU A O 1
ATOM 774 N N . GLY A 1 105 ? 4.157 -13.733 -1.319 1.00 92.06 105 GLY A N 1
ATOM 775 C CA . GLY A 1 105 ? 4.170 -14.634 -2.469 1.00 92.06 105 GLY A CA 1
ATOM 776 C C . GLY A 1 105 ? 3.462 -14.036 -3.683 1.00 92.06 105 GLY A C 1
ATOM 777 O O . GLY A 1 105 ? 3.303 -12.820 -3.795 1.00 92.06 105 GLY A O 1
ATOM 778 N N . GLU A 1 106 ? 3.067 -14.888 -4.623 1.00 95.00 106 GLU A N 1
ATOM 779 C CA . GLU A 1 106 ? 2.288 -14.469 -5.786 1.00 95.00 106 GLU A CA 1
ATOM 780 C C . GLU A 1 106 ? 0.836 -14.176 -5.397 1.00 95.00 106 GLU A C 1
ATOM 782 O O . GLU A 1 106 ? 0.171 -14.989 -4.758 1.00 95.00 106 GLU A O 1
ATOM 787 N N . ILE A 1 107 ? 0.345 -12.999 -5.783 1.00 96.50 107 ILE A N 1
ATOM 788 C CA . ILE A 1 107 ? -1.032 -12.573 -5.538 1.00 96.50 107 ILE A CA 1
ATOM 789 C C . ILE A 1 107 ? -1.694 -12.294 -6.884 1.00 96.50 107 ILE A C 1
ATOM 791 O O . ILE A 1 107 ? -1.252 -11.414 -7.637 1.00 96.50 107 ILE A O 1
ATOM 795 N N . ALA A 1 108 ? -2.783 -13.012 -7.152 1.00 95.69 108 ALA A N 1
ATOM 796 C CA . ALA A 1 108 ? -3.510 -12.906 -8.406 1.00 95.69 108 ALA A CA 1
ATOM 797 C C . ALA A 1 108 ? -4.078 -11.494 -8.631 1.00 95.69 108 ALA A C 1
ATOM 799 O O . ALA A 1 108 ? -4.634 -10.883 -7.711 1.00 95.69 108 ALA A O 1
ATOM 800 N N . GLY A 1 109 ? -3.930 -10.967 -9.849 1.00 95.38 109 GLY A N 1
ATOM 801 C CA . GLY A 1 109 ? -4.455 -9.652 -10.252 1.00 95.38 109 GLY A CA 1
ATOM 802 C C . GLY A 1 109 ? -3.959 -8.460 -9.416 1.00 95.38 109 GLY A C 1
ATOM 803 O O . GLY A 1 109 ? -4.620 -7.421 -9.372 1.00 95.38 109 GLY A O 1
ATOM 804 N N . SER A 1 110 ? -2.841 -8.607 -8.701 1.00 96.50 110 SER A N 1
ATOM 805 C CA . SER A 1 110 ? -2.306 -7.579 -7.799 1.00 96.50 110 SER A CA 1
ATOM 806 C C . SER A 1 110 ? -1.313 -6.622 -8.464 1.00 96.50 110 SER A C 1
ATOM 808 O O . SER A 1 110 ? -1.031 -5.556 -7.909 1.00 96.50 110 SER A O 1
ATOM 810 N N . GLY A 1 111 ? -0.778 -7.007 -9.624 1.00 96.44 111 GLY A N 1
ATOM 811 C CA . GLY A 1 111 ? 0.130 -6.220 -10.446 1.00 96.44 111 GLY A CA 1
ATOM 812 C C . GLY A 1 111 ? -0.577 -5.488 -11.580 1.00 96.44 111 GLY A C 1
ATOM 813 O O . GLY A 1 111 ? -1.773 -5.658 -11.821 1.00 96.44 111 GLY A O 1
ATOM 814 N N . LEU A 1 112 ? 0.198 -4.671 -12.290 1.00 96.31 112 LEU A N 1
ATOM 815 C CA . LEU A 1 112 ? -0.224 -3.952 -13.486 1.00 96.31 112 LEU A CA 1
ATOM 816 C C . LEU A 1 112 ? 0.818 -4.171 -14.585 1.00 96.31 112 LEU A C 1
ATOM 818 O O . LEU A 1 112 ? 1.963 -3.739 -14.445 1.00 96.31 112 LEU A O 1
ATOM 822 N N . ALA A 1 113 ? 0.411 -4.819 -15.672 1.00 96.81 113 ALA A N 1
ATOM 823 C CA . ALA A 1 113 ? 1.195 -4.949 -16.897 1.00 96.81 113 ALA A CA 1
ATOM 824 C C . ALA A 1 113 ? 0.773 -3.873 -17.904 1.00 96.81 113 ALA A C 1
ATOM 826 O O . ALA A 1 113 ? -0.355 -3.377 -17.841 1.00 96.81 113 ALA A O 1
ATOM 827 N N . LEU A 1 114 ? 1.653 -3.500 -18.838 1.00 97.81 114 LEU A N 1
ATOM 828 C CA . LEU A 1 114 ? 1.266 -2.593 -19.920 1.00 97.81 114 LEU A CA 1
ATOM 829 C C . LEU A 1 114 ? 0.209 -3.260 -20.807 1.00 97.81 114 LEU A C 1
ATOM 831 O O . LEU A 1 114 ? 0.291 -4.446 -21.124 1.00 97.81 114 LEU A O 1
ATOM 835 N N . SER A 1 115 ? -0.803 -2.496 -21.209 1.00 97.50 115 SER A N 1
ATOM 836 C CA . SER A 1 115 ? -1.855 -3.007 -22.082 1.00 97.50 115 SER A CA 1
ATOM 837 C C . SER A 1 115 ? -1.304 -3.285 -23.490 1.00 97.50 115 SER A C 1
ATOM 839 O O . SER A 1 115 ? -0.300 -2.687 -23.893 1.00 97.50 115 SER A O 1
ATOM 841 N N . PRO A 1 116 ? -1.964 -4.136 -24.302 1.00 96.06 116 PRO A N 1
ATOM 842 C CA . PRO A 1 116 ? -1.479 -4.468 -25.645 1.00 96.06 116 PRO A CA 1
ATOM 843 C C . PRO A 1 116 ? -1.250 -3.246 -26.547 1.00 96.06 116 PRO A C 1
ATOM 845 O O . PRO A 1 116 ? -0.341 -3.240 -27.374 1.00 96.06 116 PRO A O 1
ATOM 848 N N . ALA A 1 117 ? -2.034 -2.177 -26.361 1.00 97.44 117 ALA A N 1
ATOM 849 C CA . ALA A 1 117 ? -1.873 -0.922 -27.096 1.00 97.44 117 ALA A CA 1
ATOM 850 C C . ALA A 1 117 ? -0.555 -0.188 -26.768 1.00 97.44 117 ALA A C 1
ATOM 852 O O . ALA A 1 117 ? -0.093 0.627 -27.565 1.00 97.44 117 ALA A O 1
ATOM 853 N N . PHE A 1 118 ? 0.055 -0.490 -25.621 1.00 97.38 118 PHE A N 1
ATOM 854 C CA . PHE A 1 118 ? 1.301 0.097 -25.131 1.00 97.38 118 PHE A CA 1
ATOM 855 C C . PHE A 1 118 ? 2.457 -0.916 -25.078 1.00 97.38 118 PHE A C 1
ATOM 857 O O . PHE A 1 118 ? 3.520 -0.585 -24.558 1.00 97.38 118 PHE A O 1
ATOM 864 N N . ALA A 1 119 ? 2.312 -2.105 -25.677 1.00 95.44 119 ALA A N 1
ATOM 865 C CA . ALA A 1 119 ? 3.338 -3.157 -25.677 1.00 95.44 119 ALA A CA 1
ATOM 866 C C . ALA A 1 119 ? 4.697 -2.693 -26.242 1.00 95.44 119 ALA A C 1
ATOM 868 O O . ALA A 1 119 ? 5.750 -3.141 -25.802 1.00 95.44 119 ALA A O 1
ATOM 869 N N . ALA A 1 120 ? 4.701 -1.715 -27.157 1.00 95.81 120 ALA A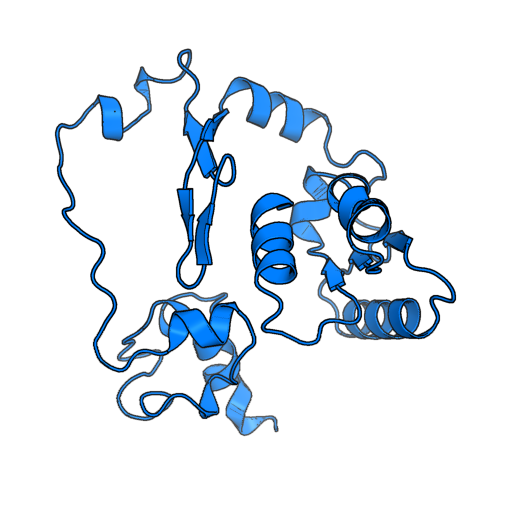 N 1
ATOM 870 C CA . ALA A 1 120 ? 5.930 -1.106 -27.679 1.00 95.81 120 ALA A CA 1
ATOM 871 C C . ALA A 1 120 ? 6.785 -0.393 -26.605 1.00 95.81 120 ALA A C 1
ATOM 873 O O . ALA A 1 120 ? 7.945 -0.060 -26.862 1.00 95.81 120 ALA A O 1
ATOM 874 N N . PHE A 1 121 ? 6.232 -0.142 -25.416 1.00 96.25 121 PHE A N 1
ATOM 875 C CA . PHE A 1 121 ? 6.936 0.430 -24.269 1.00 96.25 121 PHE A CA 1
ATOM 876 C C . PHE A 1 121 ? 7.345 -0.620 -23.228 1.00 96.25 121 PHE A C 1
ATOM 878 O O . PHE A 1 121 ? 8.109 -0.280 -22.326 1.00 96.25 121 PHE A O 1
ATOM 885 N N . ASP A 1 122 ? 6.901 -1.874 -23.358 1.00 95.69 122 ASP A N 1
ATOM 886 C CA . ASP A 1 122 ? 7.203 -2.928 -22.391 1.00 95.69 122 ASP A CA 1
ATOM 887 C C . ASP A 1 122 ? 8.614 -3.486 -22.600 1.00 95.69 122 ASP A C 1
ATOM 889 O O . ASP A 1 122 ? 8.973 -3.975 -23.672 1.00 95.69 122 ASP A O 1
ATOM 893 N N . ALA A 1 123 ? 9.445 -3.395 -21.563 1.00 93.75 123 ALA A N 1
ATOM 894 C CA . ALA A 1 123 ? 10.794 -3.940 -21.590 1.00 93.75 123 ALA A CA 1
ATOM 895 C C . ALA A 1 123 ? 10.791 -5.476 -21.656 1.00 93.75 123 ALA A C 1
ATOM 897 O O . ALA A 1 123 ? 11.689 -6.036 -22.283 1.00 93.75 123 ALA A O 1
ATOM 898 N N . GLN A 1 124 ? 9.789 -6.140 -21.072 1.00 91.38 124 GLN A N 1
ATOM 899 C CA . GLN A 1 124 ? 9.663 -7.601 -21.096 1.00 91.38 124 GLN A CA 1
ATOM 900 C C . GLN A 1 124 ? 9.403 -8.115 -22.517 1.00 91.38 124 GLN A C 1
ATOM 902 O O . GLN A 1 124 ? 9.946 -9.140 -22.911 1.00 91.38 124 GLN A O 1
ATOM 907 N N . GLU A 1 125 ? 8.654 -7.354 -23.318 1.00 91.00 125 GLU A N 1
ATOM 908 C CA . GLU A 1 125 ? 8.401 -7.671 -24.730 1.00 91.00 125 GLU A CA 1
ATOM 909 C C . GLU A 1 125 ? 9.594 -7.316 -25.629 1.00 91.00 125 GLU A C 1
ATOM 911 O O . GLU A 1 125 ? 9.866 -7.968 -26.638 1.00 91.00 125 GLU A O 1
ATOM 916 N N . ARG A 1 126 ? 10.328 -6.252 -25.285 1.00 93.56 126 ARG A N 1
ATOM 917 C CA . ARG A 1 126 ? 11.430 -5.735 -26.113 1.00 93.56 126 ARG A CA 1
ATOM 918 C C . ARG A 1 126 ? 12.748 -6.462 -25.909 1.00 93.56 126 ARG A C 1
ATOM 920 O O . ARG A 1 126 ? 13.599 -6.414 -26.801 1.00 93.56 126 ARG A O 1
ATOM 927 N N . PHE A 1 127 ? 12.956 -7.067 -24.746 1.00 93.69 127 PHE A N 1
ATOM 928 C CA . PHE A 1 127 ? 14.228 -7.662 -24.373 1.00 93.69 127 PHE A CA 1
ATOM 929 C C . PHE A 1 127 ? 14.010 -9.071 -23.829 1.00 93.69 127 PHE A C 1
ATOM 931 O O . PHE A 1 127 ? 13.363 -9.261 -22.806 1.00 93.69 127 PHE A O 1
ATOM 938 N N . ALA A 1 128 ? 14.626 -10.059 -24.478 1.00 92.12 128 ALA A N 1
ATOM 939 C CA . ALA A 1 128 ? 14.683 -11.425 -23.972 1.00 92.12 128 ALA A CA 1
ATOM 940 C C . ALA A 1 128 ? 15.715 -11.513 -22.834 1.00 92.12 128 ALA A C 1
ATOM 942 O O . ALA A 1 128 ? 16.864 -11.904 -23.049 1.00 92.12 128 ALA A O 1
ATOM 943 N N . VAL A 1 129 ? 15.317 -11.079 -21.637 1.00 91.81 129 VAL A N 1
ATOM 944 C CA . VAL A 1 129 ? 16.120 -11.155 -20.411 1.00 91.81 129 VAL A CA 1
ATOM 945 C C . VAL A 1 129 ? 15.428 -12.096 -19.438 1.00 91.81 129 VAL A C 1
ATOM 947 O O . VAL A 1 129 ? 14.282 -11.868 -19.069 1.00 91.81 129 VAL A O 1
ATOM 950 N N . ASP A 1 130 ? 16.148 -13.124 -19.000 1.00 89.12 130 ASP A N 1
ATOM 951 C CA . ASP A 1 130 ? 15.752 -13.954 -17.867 1.00 89.12 130 ASP A CA 1
ATOM 952 C C . ASP A 1 130 ? 16.488 -13.443 -16.615 1.00 89.12 130 ASP A C 1
ATOM 954 O O . ASP A 1 130 ? 17.715 -13.581 -16.537 1.00 89.12 130 ASP A O 1
ATOM 958 N N . PRO A 1 131 ? 15.792 -12.794 -15.663 1.00 85.81 131 PRO A N 1
ATOM 959 C CA . PRO A 1 131 ? 16.411 -12.314 -14.431 1.00 85.81 131 PRO A CA 1
ATOM 960 C C . PRO A 1 131 ? 16.745 -13.448 -13.446 1.00 85.81 131 PRO A C 1
ATOM 962 O O . PRO A 1 131 ? 17.445 -13.194 -12.464 1.00 85.81 131 PRO A O 1
ATOM 965 N N . GLY A 1 132 ? 16.277 -14.675 -13.697 1.00 88.19 132 GLY A N 1
ATOM 966 C CA . GLY A 1 132 ? 16.375 -15.796 -12.773 1.00 88.19 132 GLY A CA 1
ATOM 967 C C . GLY A 1 132 ? 15.449 -15.659 -11.562 1.00 88.19 132 GLY A C 1
ATOM 968 O O . GLY A 1 132 ? 14.624 -14.748 -11.460 1.00 88.19 132 GLY A O 1
ATOM 969 N N . GLU A 1 133 ? 15.582 -16.596 -10.623 1.00 85.56 133 GLU A N 1
ATOM 970 C CA . GLU A 1 133 ? 14.769 -16.602 -9.408 1.00 85.56 133 GLU A CA 1
ATOM 971 C C . GLU A 1 133 ? 15.147 -15.448 -8.461 1.00 85.56 133 GLU A C 1
ATOM 973 O O . GLU A 1 133 ? 16.336 -15.185 -8.238 1.00 85.56 133 GLU A O 1
ATOM 978 N N . PRO A 1 134 ? 14.159 -14.773 -7.844 1.00 82.19 134 PRO A N 1
ATOM 979 C CA . PRO A 1 134 ? 14.424 -13.779 -6.816 1.00 82.19 134 PRO A CA 1
ATOM 980 C C . PRO A 1 134 ? 15.175 -14.393 -5.629 1.00 82.19 134 PRO A C 1
ATOM 982 O O . PRO A 1 134 ? 14.715 -15.346 -5.004 1.00 82.19 134 PRO A O 1
ATOM 985 N N . LEU A 1 135 ? 16.317 -13.805 -5.274 1.00 82.75 135 LEU A N 1
ATOM 986 C CA . LEU A 1 135 ? 17.116 -14.225 -4.125 1.00 82.75 135 LEU A CA 1
ATOM 987 C C . LEU A 1 135 ? 16.855 -13.302 -2.934 1.00 82.75 135 LEU A C 1
ATOM 989 O O . LEU A 1 135 ? 17.226 -12.125 -2.949 1.00 82.75 135 LEU A O 1
ATOM 993 N N . GLU A 1 136 ? 16.257 -13.841 -1.873 1.00 84.75 136 GLU A N 1
ATOM 994 C CA . GLU A 1 136 ? 16.180 -13.137 -0.594 1.00 84.75 136 GLU A CA 1
ATOM 995 C C . GLU A 1 136 ? 17.484 -13.338 0.205 1.00 84.75 136 GLU A C 1
ATOM 997 O O . GLU A 1 136 ? 17.969 -14.467 0.329 1.00 84.75 136 GLU A O 1
ATOM 1002 N N . PRO A 1 137 ? 18.078 -12.267 0.766 1.00 90.62 137 PRO A N 1
ATOM 1003 C CA . PRO A 1 137 ? 19.314 -12.378 1.532 1.00 90.62 137 PRO A CA 1
ATOM 1004 C C . PRO A 1 137 ? 19.151 -13.284 2.757 1.00 90.62 137 PRO A C 1
ATOM 1006 O O . PRO A 1 137 ? 18.214 -13.128 3.543 1.00 90.62 137 PRO A O 1
ATOM 1009 N N . ALA A 1 138 ? 20.110 -14.187 2.967 1.00 92.12 138 ALA A N 1
ATOM 1010 C CA . ALA A 1 138 ? 20.090 -15.109 4.097 1.00 92.12 138 ALA A CA 1
ATOM 1011 C C . ALA A 1 138 ? 19.984 -14.368 5.445 1.00 92.12 138 ALA A C 1
ATOM 1013 O O . ALA A 1 138 ? 20.698 -13.399 5.707 1.00 92.12 138 ALA A O 1
ATOM 1014 N N . GLY A 1 139 ? 19.077 -14.836 6.308 1.00 94.00 139 GLY A N 1
ATOM 1015 C CA . GLY A 1 139 ? 18.811 -14.248 7.625 1.00 94.00 139 GLY A CA 1
ATOM 1016 C C . GLY A 1 139 ? 17.982 -12.958 7.604 1.00 94.00 139 GLY A C 1
ATOM 1017 O O . GLY A 1 139 ? 17.641 -12.441 8.668 1.00 94.00 139 GLY A O 1
ATOM 1018 N N . CYS A 1 140 ? 17.638 -12.424 6.429 1.00 96.31 140 CYS A N 1
ATOM 1019 C CA . CYS A 1 140 ? 16.769 -11.263 6.323 1.00 96.31 140 CYS A CA 1
ATOM 1020 C C . CYS A 1 140 ? 15.312 -11.636 6.626 1.00 96.31 140 CYS A C 1
ATOM 1022 O O . CYS A 1 140 ? 14.755 -12.536 6.008 1.00 96.31 140 CYS A O 1
ATOM 1024 N N . ARG A 1 141 ? 14.672 -10.885 7.529 1.00 96.50 141 ARG A N 1
ATOM 1025 C CA . ARG A 1 141 ? 13.264 -11.081 7.921 1.00 96.50 141 ARG A CA 1
ATOM 1026 C C . ARG A 1 141 ? 12.321 -10.012 7.350 1.00 96.50 141 ARG A C 1
ATOM 1028 O O . ARG A 1 141 ? 11.275 -9.732 7.923 1.00 96.50 141 ARG A O 1
ATOM 1035 N N . CYS A 1 142 ? 12.676 -9.385 6.219 1.00 95.31 142 CYS A N 1
ATOM 1036 C CA . CYS A 1 142 ? 11.859 -8.318 5.612 1.00 95.31 142 CYS A CA 1
ATOM 1037 C C . CYS A 1 142 ? 10.424 -8.770 5.305 1.00 95.31 142 CYS A C 1
ATOM 1039 O O . CYS A 1 142 ? 9.500 -7.992 5.498 1.00 95.31 142 CYS A O 1
ATOM 1041 N N . GLY A 1 143 ? 10.224 -10.015 4.862 1.00 94.62 143 GLY A N 1
ATOM 1042 C CA . GLY A 1 143 ? 8.880 -10.535 4.590 1.00 94.62 143 GLY A CA 1
ATOM 1043 C C . GLY A 1 143 ? 7.992 -10.643 5.836 1.00 94.62 143 GLY A C 1
ATOM 1044 O O . GLY A 1 143 ? 6.778 -10.523 5.731 1.00 94.62 143 GLY A O 1
ATOM 1045 N N . GLU A 1 144 ? 8.574 -10.839 7.020 1.00 95.69 144 GLU A N 1
ATOM 1046 C CA . GLU A 1 144 ? 7.839 -10.842 8.293 1.00 95.69 144 GLU A CA 1
ATOM 1047 C C . GLU A 1 144 ? 7.537 -9.413 8.759 1.00 95.69 144 GLU A C 1
ATOM 1049 O O . GLU A 1 144 ? 6.415 -9.133 9.172 1.00 95.69 144 GLU A O 1
ATOM 1054 N N . VAL A 1 145 ? 8.497 -8.491 8.600 1.00 96.31 145 VAL A N 1
ATOM 1055 C CA . VAL A 1 145 ? 8.302 -7.055 8.878 1.00 96.31 145 VAL A CA 1
ATOM 1056 C C . VAL A 1 145 ? 7.193 -6.469 7.998 1.00 96.31 145 VAL A C 1
ATOM 1058 O O . VAL A 1 145 ? 6.322 -5.763 8.491 1.00 96.31 145 VAL A O 1
ATOM 1061 N N . LEU A 1 146 ? 7.183 -6.779 6.696 1.00 94.69 146 LEU A N 1
ATOM 1062 C CA . LEU A 1 146 ? 6.173 -6.278 5.752 1.00 94.69 146 LEU A CA 1
ATOM 1063 C C . LEU A 1 146 ? 4.756 -6.782 6.059 1.00 94.69 146 LEU A C 1
ATOM 1065 O O . LEU A 1 146 ? 3.791 -6.093 5.743 1.00 94.69 146 LEU A O 1
ATOM 1069 N N . ARG A 1 147 ? 4.632 -7.958 6.683 1.00 94.38 147 ARG A N 1
ATOM 1070 C CA . ARG A 1 147 ? 3.355 -8.517 7.153 1.00 94.38 147 ARG A CA 1
ATOM 1071 C C . ARG A 1 147 ? 2.964 -8.043 8.558 1.00 94.38 147 ARG A C 1
ATOM 1073 O O . ARG A 1 147 ? 1.874 -8.363 9.024 1.00 94.38 147 ARG A O 1
ATOM 1080 N N . GLY A 1 148 ? 3.833 -7.291 9.235 1.00 94.25 148 GLY A N 1
ATOM 1081 C CA . GLY A 1 148 ? 3.611 -6.841 10.609 1.00 94.25 148 GLY A CA 1
ATOM 1082 C C . GLY A 1 148 ? 3.706 -7.958 11.652 1.00 94.25 148 GLY A C 1
ATOM 1083 O O . GLY A 1 148 ? 3.113 -7.835 12.717 1.00 94.25 148 GLY A O 1
ATOM 1084 N N . LEU A 1 149 ? 4.422 -9.050 11.357 1.00 95.31 149 LEU A N 1
ATOM 1085 C CA . LEU A 1 149 ? 4.598 -10.169 12.297 1.00 95.31 149 LEU A CA 1
ATOM 1086 C C . LEU A 1 149 ? 5.688 -9.912 13.336 1.00 95.31 149 LEU A C 1
ATOM 1088 O O . LEU A 1 149 ? 5.681 -10.522 14.401 1.00 95.31 149 LEU A O 1
ATOM 1092 N N . ILE A 1 150 ? 6.647 -9.052 12.996 1.00 95.75 150 ILE A N 1
ATOM 1093 C CA . ILE A 1 150 ? 7.748 -8.656 13.868 1.00 95.75 150 ILE A CA 1
ATOM 1094 C C . ILE A 1 150 ? 8.058 -7.176 13.684 1.00 95.75 150 ILE A C 1
ATOM 1096 O O . ILE A 1 150 ? 7.881 -6.633 12.586 1.00 95.75 150 ILE A O 1
ATOM 1100 N N . ASP A 1 151 ? 8.630 -6.562 14.714 1.00 95.69 151 ASP A N 1
ATOM 1101 C CA . ASP A 1 151 ? 9.241 -5.248 14.575 1.00 95.69 151 ASP A CA 1
ATOM 1102 C C . ASP A 1 151 ? 10.607 -5.357 13.878 1.00 95.69 151 ASP A C 1
ATOM 1104 O O . ASP A 1 151 ? 11.294 -6.383 13.976 1.00 95.69 151 ASP A O 1
ATOM 1108 N N . PRO A 1 152 ? 11.080 -4.297 13.191 1.00 96.88 152 PRO A N 1
ATOM 1109 C CA . PRO A 1 152 ? 12.421 -4.284 12.614 1.00 96.88 152 PRO A CA 1
ATOM 1110 C C . PRO A 1 152 ? 13.526 -4.668 13.610 1.00 96.88 152 PRO A C 1
ATOM 1112 O O . PRO A 1 152 ? 14.472 -5.351 13.221 1.00 96.88 152 PRO A O 1
ATOM 1115 N N . SER A 1 153 ? 13.393 -4.284 14.885 1.00 95.94 153 SER A N 1
ATOM 1116 C CA . SER A 1 153 ? 14.331 -4.602 15.971 1.00 95.94 153 SER A CA 1
ATOM 1117 C C . SER A 1 153 ? 14.428 -6.092 16.313 1.00 95.94 153 SER A C 1
ATOM 1119 O O . SER A 1 153 ? 15.462 -6.524 16.823 1.00 95.94 153 SER A O 1
ATOM 1121 N N . ASP A 1 154 ? 13.409 -6.891 15.988 1.00 96.81 154 ASP A N 1
ATOM 1122 C CA . ASP A 1 154 ? 13.397 -8.344 16.216 1.00 96.81 154 ASP A CA 1
ATOM 1123 C C . ASP A 1 154 ? 14.166 -9.117 15.130 1.00 96.81 154 ASP A C 1
ATOM 1125 O O . ASP A 1 154 ? 14.377 -10.335 15.210 1.00 96.81 154 ASP A O 1
ATOM 1129 N N . CYS A 1 155 ? 14.592 -8.432 14.069 1.00 97.69 155 CYS A N 1
ATOM 1130 C CA . CYS A 1 155 ? 15.474 -8.995 13.062 1.00 97.69 155 CYS A CA 1
ATOM 1131 C C . CYS A 1 155 ? 16.922 -8.976 13.568 1.00 97.69 155 CYS A C 1
ATOM 1133 O O . CYS A 1 155 ? 17.513 -7.916 13.757 1.00 97.69 155 CYS A O 1
ATOM 1135 N N . GLY A 1 156 ? 17.555 -10.147 13.690 1.00 96.94 156 GLY A N 1
ATOM 1136 C CA . GLY A 1 156 ? 18.934 -10.261 14.189 1.00 96.94 156 GLY A CA 1
ATOM 1137 C C . GLY A 1 156 ? 20.000 -9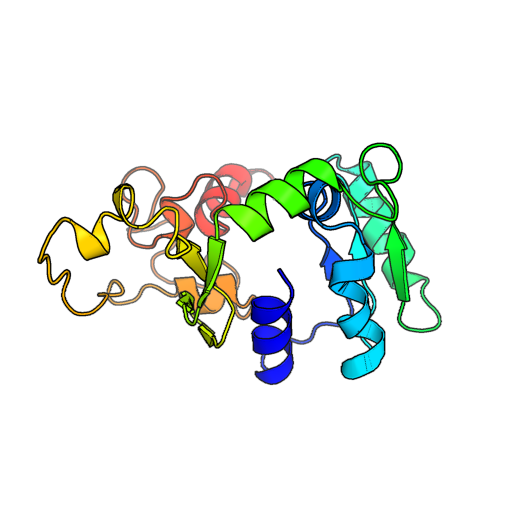.527 13.359 1.00 96.94 156 GLY A C 1
ATOM 1138 O O . GLY A 1 156 ? 21.115 -9.327 13.841 1.00 96.94 156 GLY A O 1
ATOM 1139 N N . LEU A 1 157 ? 19.675 -9.109 12.129 1.00 97.81 157 LEU A N 1
ATOM 1140 C CA . LEU A 1 157 ? 20.559 -8.306 11.276 1.00 97.81 157 LEU A CA 1
ATOM 1141 C C . LEU A 1 157 ? 20.397 -6.792 11.500 1.00 97.81 157 LEU A C 1
ATOM 1143 O O . LEU A 1 157 ? 21.306 -6.026 11.164 1.00 97.81 157 LEU A O 1
ATOM 1147 N N . PHE A 1 158 ? 19.247 -6.353 12.021 1.00 97.50 158 PHE A N 1
ATOM 1148 C CA . PHE A 1 158 ? 18.858 -4.947 12.109 1.00 97.50 158 PHE A CA 1
ATOM 1149 C C . PHE A 1 158 ? 19.804 -4.140 12.997 1.00 97.50 158 PHE A C 1
ATOM 1151 O O . PHE A 1 158 ? 20.137 -4.542 14.111 1.00 97.50 158 PHE A O 1
ATOM 1158 N N . GLY A 1 159 ? 20.276 -3.003 12.480 1.00 95.38 159 GLY A N 1
ATOM 1159 C CA . GLY A 1 159 ? 21.178 -2.094 13.188 1.00 95.38 159 GLY A CA 1
ATOM 1160 C C . GLY A 1 159 ? 22.577 -2.654 13.465 1.00 95.38 159 GLY A C 1
ATOM 1161 O O . GLY A 1 159 ? 23.419 -1.941 14.005 1.00 95.38 159 GLY A O 1
ATOM 1162 N N . ARG A 1 160 ? 22.838 -3.909 13.079 1.00 95.31 160 ARG A N 1
ATOM 1163 C CA . ARG A 1 160 ? 24.143 -4.568 13.155 1.00 95.31 160 ARG A CA 1
ATOM 1164 C C . ARG A 1 160 ? 24.808 -4.529 11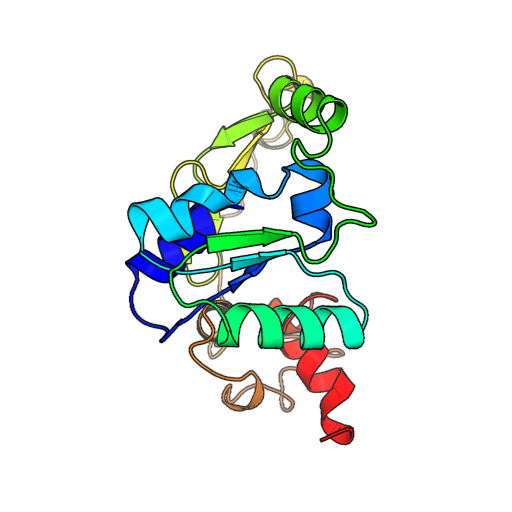.785 1.00 95.31 160 ARG A C 1
ATOM 1166 O O . ARG A 1 160 ? 25.389 -3.523 11.399 1.00 95.31 160 ARG A O 1
ATOM 1173 N N . CYS A 1 161 ? 24.698 -5.624 11.037 1.00 96.88 161 CYS A N 1
ATOM 1174 C CA . CYS A 1 161 ? 25.226 -5.737 9.683 1.00 96.88 161 CYS A CA 1
ATOM 1175 C C . CYS A 1 161 ? 24.267 -5.187 8.619 1.00 96.88 161 CYS A C 1
ATOM 1177 O O . CYS A 1 161 ? 24.709 -4.938 7.505 1.00 96.88 161 CYS A O 1
ATOM 1179 N N . CYS A 1 162 ? 22.988 -4.973 8.951 1.00 97.69 162 CYS A N 1
ATOM 1180 C CA . CYS A 1 162 ? 22.015 -4.300 8.094 1.00 97.69 162 CYS A CA 1
ATOM 1181 C C . CYS A 1 162 ? 21.767 -2.874 8.607 1.00 97.69 162 CYS A C 1
ATOM 1183 O O . CYS A 1 162 ? 21.111 -2.680 9.635 1.00 97.69 162 CYS A O 1
ATOM 1185 N N . THR A 1 163 ? 22.286 -1.882 7.885 1.00 96.94 163 THR A N 1
ATOM 1186 C CA . THR A 1 163 ? 22.143 -0.441 8.174 1.00 96.94 163 THR A CA 1
ATOM 1187 C C . THR A 1 163 ? 21.830 0.322 6.881 1.00 96.94 163 THR A C 1
ATOM 1189 O O . THR A 1 163 ? 22.005 -0.242 5.805 1.00 96.94 163 THR A O 1
ATOM 1192 N N . PRO A 1 164 ? 21.420 1.603 6.916 1.00 96.19 164 PRO A N 1
ATOM 1193 C CA . PRO A 1 164 ? 21.213 2.374 5.685 1.00 96.19 164 PRO A CA 1
ATOM 1194 C C . PRO A 1 164 ? 22.477 2.525 4.822 1.00 96.19 164 PRO A C 1
ATOM 1196 O O . PRO A 1 164 ? 22.382 2.674 3.610 1.00 96.19 164 PRO A O 1
ATOM 1199 N N . GLN A 1 165 ? 23.664 2.492 5.438 1.00 96.19 165 GLN A N 1
ATOM 1200 C CA . GLN A 1 165 ? 24.954 2.561 4.737 1.00 96.19 165 GLN A CA 1
ATOM 1201 C C . GLN A 1 165 ? 25.342 1.214 4.118 1.00 96.19 165 GLN A C 1
ATOM 1203 O O . GLN A 1 165 ? 25.970 1.180 3.063 1.00 96.19 165 GLN A O 1
ATOM 1208 N N . THR A 1 166 ? 24.945 0.117 4.769 1.00 96.88 166 THR A N 1
ATOM 1209 C CA . THR A 1 166 ? 25.214 -1.256 4.331 1.00 96.88 166 THR A CA 1
ATOM 1210 C C . THR A 1 166 ? 23.918 -2.074 4.405 1.00 96.88 166 THR A C 1
ATOM 1212 O O . THR A 1 166 ? 23.745 -2.891 5.316 1.00 96.88 166 THR A O 1
ATOM 1215 N N . PRO A 1 167 ? 22.942 -1.818 3.516 1.00 96.38 167 PRO A N 1
ATOM 1216 C CA . PRO A 1 167 ? 21.636 -2.449 3.622 1.00 96.38 167 PRO A CA 1
ATOM 1217 C C . PRO A 1 167 ? 21.692 -3.891 3.118 1.00 96.38 167 PRO A C 1
ATOM 1219 O O . PRO A 1 167 ? 22.232 -4.169 2.051 1.00 96.38 167 PRO A O 1
ATOM 1222 N N . ILE A 1 168 ? 21.098 -4.810 3.883 1.00 96.50 168 ILE A N 1
ATOM 1223 C CA . ILE A 1 168 ? 20.959 -6.216 3.481 1.00 96.50 168 ILE A CA 1
ATOM 1224 C C . ILE A 1 168 ? 19.596 -6.452 2.826 1.00 96.50 168 ILE A C 1
ATOM 1226 O O . ILE A 1 168 ? 19.521 -6.977 1.724 1.00 96.50 168 ILE A O 1
ATOM 1230 N N . GLY A 1 169 ? 18.510 -6.060 3.496 1.00 94.00 169 GLY A N 1
ATOM 1231 C CA . GLY A 1 169 ? 17.141 -6.266 3.015 1.00 94.00 169 GLY A CA 1
ATOM 1232 C C . GLY A 1 169 ? 16.529 -5.027 2.366 1.00 94.00 169 GLY A C 1
ATOM 1233 O O . GLY A 1 169 ? 16.881 -3.900 2.717 1.00 94.00 169 GLY A O 1
ATOM 1234 N N . ALA A 1 170 ? 15.540 -5.222 1.488 1.00 93.69 170 ALA A N 1
ATOM 1235 C CA . ALA A 1 170 ? 14.871 -4.123 0.783 1.00 93.69 170 ALA A CA 1
ATOM 1236 C C . ALA A 1 170 ? 14.219 -3.096 1.725 1.00 93.69 170 ALA A C 1
ATOM 1238 O O . ALA A 1 170 ? 14.239 -1.901 1.432 1.00 93.69 170 ALA A O 1
ATOM 1239 N N . CYS A 1 171 ? 13.719 -3.522 2.892 1.00 96.38 171 CYS A N 1
ATOM 1240 C CA . CYS A 1 171 ? 13.148 -2.608 3.885 1.00 96.38 171 CYS A CA 1
ATOM 1241 C C . CYS A 1 171 ? 14.177 -1.650 4.511 1.00 96.38 171 CYS A C 1
ATOM 1243 O O . CYS A 1 171 ? 13.767 -0.688 5.153 1.00 96.38 171 CYS A O 1
ATOM 1245 N N . MET A 1 172 ? 15.484 -1.906 4.369 1.00 97.38 172 MET A N 1
ATOM 1246 C CA . MET A 1 172 ? 16.555 -0.984 4.782 1.00 97.38 172 MET A CA 1
ATOM 1247 C C . MET A 1 172 ? 17.061 -0.113 3.618 1.00 97.38 172 MET A C 1
ATOM 1249 O O . MET A 1 172 ? 17.618 0.952 3.859 1.00 97.38 172 MET A O 1
ATOM 1253 N N . VAL A 1 173 ? 16.866 -0.551 2.366 1.00 95.88 173 VAL A N 1
ATOM 1254 C CA . VAL A 1 173 ? 17.230 0.213 1.156 1.00 95.88 173 VAL A CA 1
ATOM 1255 C C . VAL A 1 173 ? 16.204 1.308 0.862 1.00 95.88 173 VAL A C 1
ATOM 1257 O O . VAL A 1 173 ? 16.569 2.431 0.525 1.00 95.88 173 VAL A O 1
ATOM 1260 N N . SER A 1 174 ? 14.914 0.971 0.946 1.00 93.25 174 SER A N 1
ATOM 1261 C CA . SER A 1 174 ? 13.828 1.876 0.567 1.00 93.25 174 SER A CA 1
ATOM 1262 C C . SER A 1 174 ? 13.692 3.042 1.546 1.00 93.25 174 SER A C 1
ATOM 1264 O O . SER A 1 174 ? 13.683 2.838 2.759 1.00 93.25 174 SER A O 1
ATOM 1266 N N . SER A 1 175 ? 13.480 4.254 1.025 1.00 89.94 175 SER A N 1
ATOM 1267 C CA . SER A 1 175 ? 13.144 5.431 1.838 1.00 89.94 175 SER A CA 1
ATOM 1268 C C . SER A 1 175 ? 11.800 5.304 2.560 1.00 89.94 175 SER A C 1
ATOM 1270 O O . SER A 1 175 ? 11.595 5.964 3.573 1.00 89.94 175 SER A O 1
ATOM 1272 N N . GLU A 1 176 ? 10.905 4.454 2.052 1.00 93.00 176 GLU A N 1
ATOM 1273 C CA . GLU A 1 176 ? 9.612 4.116 2.667 1.00 93.00 176 GLU A CA 1
ATOM 1274 C C . GLU A 1 176 ? 9.670 2.788 3.443 1.00 93.00 176 GLU A C 1
ATOM 1276 O O . GLU A 1 176 ? 8.668 2.310 3.968 1.00 93.00 176 GLU A O 1
ATOM 1281 N N . GLY A 1 177 ? 10.843 2.151 3.504 1.00 95.69 177 GLY A N 1
A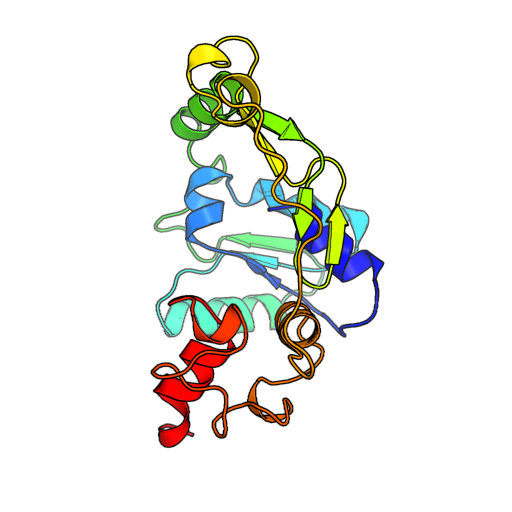TOM 1282 C CA . GLY A 1 177 ? 11.013 0.867 4.165 1.00 95.69 177 GLY A CA 1
ATOM 1283 C C . GLY A 1 177 ? 10.896 0.983 5.684 1.00 95.69 177 GLY A C 1
ATOM 1284 O O . GLY A 1 177 ? 11.559 1.813 6.308 1.00 95.69 177 GLY A O 1
ATOM 1285 N N . ALA A 1 178 ? 10.106 0.094 6.294 1.00 96.25 178 ALA A N 1
ATOM 1286 C CA . ALA A 1 178 ? 9.889 0.075 7.742 1.00 96.25 178 ALA A CA 1
ATOM 1287 C C . ALA A 1 178 ? 11.201 -0.022 8.544 1.00 96.25 178 ALA A C 1
ATOM 1289 O O . ALA A 1 178 ? 11.362 0.669 9.546 1.00 96.25 178 ALA A O 1
ATOM 1290 N N . CYS A 1 179 ? 12.180 -0.813 8.082 1.00 97.44 179 CYS A N 1
ATOM 1291 C CA . CYS A 1 179 ? 13.476 -0.908 8.756 1.00 97.44 179 CYS A CA 1
ATOM 1292 C C . CYS A 1 179 ? 14.275 0.399 8.651 1.00 97.44 179 CYS A C 1
ATOM 1294 O O . CYS A 1 179 ? 14.832 0.851 9.649 1.00 97.44 179 CYS A O 1
ATOM 1296 N N . ALA A 1 180 ? 14.327 1.029 7.476 1.00 97.38 180 ALA A N 1
ATOM 1297 C CA . ALA A 1 180 ? 15.017 2.306 7.304 1.00 97.38 180 ALA A CA 1
ATOM 1298 C C . ALA A 1 180 ? 14.390 3.407 8.178 1.00 97.38 180 ALA A C 1
ATOM 1300 O O . ALA A 1 180 ? 15.112 4.141 8.858 1.00 97.38 180 ALA A O 1
ATOM 1301 N N . ALA A 1 181 ? 13.056 3.478 8.214 1.00 95.94 181 ALA A N 1
ATOM 1302 C CA . ALA A 1 181 ? 12.317 4.411 9.060 1.00 95.94 181 ALA A CA 1
ATOM 1303 C C . ALA A 1 181 ? 12.594 4.167 10.552 1.00 95.94 181 ALA A C 1
ATOM 1305 O O . ALA A 1 181 ? 12.991 5.092 11.262 1.00 95.94 181 ALA A O 1
ATOM 1306 N N . HIS A 1 182 ? 12.478 2.918 11.013 1.00 96.00 182 HIS A N 1
ATOM 1307 C CA . HIS A 1 182 ? 12.742 2.553 12.406 1.00 96.00 182 HIS A CA 1
ATOM 1308 C C . HIS A 1 182 ? 14.191 2.864 12.804 1.00 96.00 182 HIS A C 1
ATOM 1310 O O . HIS A 1 182 ? 14.440 3.445 13.854 1.00 96.00 182 HIS A O 1
ATOM 1316 N N . PHE A 1 183 ? 15.166 2.566 11.939 1.00 96.00 183 PHE A N 1
ATOM 1317 C CA . PHE A 1 183 ? 16.573 2.874 12.204 1.00 96.00 183 PHE A CA 1
ATOM 1318 C C . PHE A 1 183 ? 16.833 4.379 12.301 1.00 96.00 183 PHE A C 1
ATOM 1320 O O . PHE A 1 183 ? 17.633 4.797 13.139 1.00 96.00 183 PHE A O 1
ATOM 1327 N N . ARG A 1 184 ? 16.185 5.184 11.448 1.00 95.06 184 ARG A N 1
ATOM 1328 C CA . ARG A 1 184 ? 16.341 6.645 11.408 1.00 95.06 184 ARG A CA 1
ATOM 1329 C C . ARG A 1 184 ? 15.827 7.319 12.677 1.00 95.06 184 ARG A C 1
ATOM 1331 O O . ARG A 1 184 ? 16.425 8.298 13.109 1.00 95.06 184 ARG A O 1
ATOM 1338 N N . PHE A 1 185 ? 14.733 6.816 13.238 1.00 93.38 185 PHE A N 1
ATOM 1339 C CA . PHE A 1 185 ? 14.051 7.437 14.375 1.00 93.38 185 PHE A CA 1
ATOM 1340 C C . PHE A 1 185 ? 14.250 6.694 15.702 1.00 93.38 185 PHE A C 1
ATOM 1342 O O . PHE A 1 185 ? 13.631 7.060 16.693 1.00 93.38 185 PHE A O 1
ATOM 1349 N N . ARG A 1 186 ? 15.144 5.698 15.750 1.00 87.06 186 ARG A N 1
ATOM 1350 C CA . ARG A 1 186 ? 15.390 4.866 16.941 1.00 87.06 186 ARG A CA 1
ATOM 1351 C C . ARG A 1 186 ? 15.789 5.637 18.206 1.00 87.06 186 ARG A C 1
ATOM 1353 O O . ARG A 1 186 ? 15.611 5.115 19.290 1.00 87.06 186 ARG A O 1
ATOM 1360 N N . ASP A 1 187 ? 16.361 6.834 18.060 1.00 85.31 187 ASP A N 1
ATOM 1361 C CA . ASP A 1 187 ? 16.844 7.647 19.185 1.00 85.31 187 ASP A CA 1
ATOM 1362 C C . ASP A 1 187 ? 15.758 8.615 19.715 1.00 85.31 187 ASP A C 1
ATOM 1364 O O . ASP A 1 187 ? 16.021 9.410 20.615 1.00 85.31 187 ASP A O 1
ATOM 1368 N N . LEU A 1 188 ? 14.549 8.596 19.132 1.00 75.88 188 LEU A N 1
ATOM 1369 C CA . LEU A 1 188 ? 13.394 9.397 19.569 1.00 75.88 188 LEU A CA 1
ATOM 1370 C C . LEU A 1 188 ? 12.452 8.640 20.519 1.00 75.88 188 LEU A C 1
ATOM 1372 O O . LEU A 1 188 ? 11.457 9.221 20.957 1.00 75.88 188 LEU A O 1
ATOM 1376 N N . VAL A 1 189 ? 12.742 7.368 20.804 1.00 49.69 189 VAL A N 1
ATOM 1377 C CA . VAL A 1 189 ? 11.935 6.472 21.645 1.00 49.69 189 VAL A CA 1
ATOM 1378 C C . VAL A 1 189 ? 12.771 5.972 22.813 1.00 49.69 189 VAL A C 1
ATOM 1380 O O . VAL A 1 189 ? 13.930 5.572 22.571 1.00 49.69 189 VAL A O 1
#

Secondary structure (DSSP, 8-state):
-HHHHHHHHHH--S--SEEEEEHHHHHHH-GGGGTHIIIII--EEEEE-SSHHHHHHHHHHHHH-SS--EEES-TTT--TT--HHHHHHHHHHEEEEEEEETTTEEEEEEEEEEPGGGGGG-HHHH------S--PPTT--HHHHHTTSS-GGGSTTBTTTB-SSS--SHHHHSTT-HHHHHHHHGGG-

Mean predicted aligned error: 3.73 Å

pLDDT: mean 94.92, std 4.93, range [49.69, 98.5]

Foldseek 3Di:
DAQVVCLLVVVVLDDAQEEADEQVVLLAAPLVSHQCCCVPPFHAYEDFDDDPVRVVVRVVVSVPDPTHYYYYSPVVRHDRRHDPVNVVVLVQFWDFAWDQDQLRGITGSPDTDGDPVCLVVDPVNVDPDDPDDDDQFPQDPQSCVVSVVDQLVPRPCQPPCDALVRHRGPLSVDPPRRSVVCRVCVVVD

Solvent-accessible surface area (backbone atoms only — not comparable to full-atom values): 11000 Å² total; per-residue (Å²): 124,54,52,65,55,47,55,53,58,74,64,64,80,48,98,72,80,57,40,84,34,61,36,74,60,24,29,45,57,7,64,66,64,52,50,58,38,32,75,77,69,63,29,23,32,21,27,15,51,86,52,72,66,32,49,53,48,28,53,53,51,60,76,63,54,91,59,54,44,77,44,74,67,30,62,93,68,35,42,77,70,22,31,60,68,61,47,55,51,47,62,65,46,32,38,73,28,65,32,76,40,84,62,72,46,74,38,77,59,58,31,73,39,69,20,82,93,43,41,94,74,36,62,77,78,74,41,99,73,84,87,71,80,89,82,78,57,86,82,59,51,52,35,41,40,73,63,62,70,43,58,54,83,75,30,90,39,51,80,64,75,26,33,79,92,46,49,68,42,69,32,27,65,36,90,86,15,66,38,32,50,49,66,74,50,53,89,79,107

Nearest PDB structures (foldseek):
  3vys-assembly1_B  TM=9.673E-01  e=3.083E-18  Thermococcus kodakarensis KOD1
  6elz-assembly1_D  TM=3.824E-01  e=5.588E+00  Saccharomyces cerevisiae S288C
  4iwn-assembly1_B  TM=3.727E-01  e=7.261E+00  Escherichia coli
  3gk3-assembly1_C  TM=2.948E-01  e=8.277E+00  Burkholderia pseudomallei 1710b

Sequence (189 aa):
MPAPLRALLDAGETPLDGFILPGHVSVITGPEAFSFLPAEYGVGGVVAGFEPDDVLGALLALARQKAPAIENGYVRAVHPHGNVVARQIMDQVFVPCDAHWRGLGEIAGSGLALSPAFAAFDAQERFAVDPGEPLEPAGCRCGEVLRGLIDPSDCGLFGRCCTPQTPIGACMVSSEGACAAHFRFRDLV